Protein AF-W7U8D7-F1 (afdb_monomer)

Structure (mmCIF, N/CA/C/O backbone):
data_AF-W7U8D7-F1
#
_entry.id   AF-W7U8D7-F1
#
loop_
_atom_site.group_PDB
_atom_site.id
_atom_site.type_symbol
_atom_site.label_atom_id
_atom_site.label_alt_id
_atom_site.label_comp_id
_atom_site.label_asym_id
_atom_site.label_entity_id
_atom_site.label_seq_id
_atom_site.pdbx_PDB_ins_code
_atom_site.Cartn_x
_atom_site.Cartn_y
_atom_site.Cartn_z
_atom_site.occupancy
_atom_site.B_iso_or_equiv
_atom_site.auth_seq_id
_atom_site.auth_comp_id
_atom_site.auth_asym_id
_atom_site.auth_atom_id
_atom_site.pdbx_PDB_model_num
ATOM 1 N N . MET A 1 1 ? -13.246 1.600 25.369 1.00 53.81 1 MET A N 1
ATOM 2 C CA . MET A 1 1 ? -13.296 1.355 23.910 1.00 53.81 1 MET A CA 1
ATOM 3 C C . MET A 1 1 ? -12.330 2.314 23.241 1.00 53.81 1 MET A C 1
ATOM 5 O O . MET A 1 1 ? -12.277 3.459 23.670 1.00 53.81 1 MET A O 1
ATOM 9 N N . ALA A 1 2 ? -11.539 1.869 22.263 1.00 66.00 2 ALA A N 1
ATOM 10 C CA . ALA A 1 2 ? -10.709 2.795 21.493 1.00 66.00 2 ALA A CA 1
ATOM 11 C C . ALA A 1 2 ? -11.626 3.779 20.748 1.00 66.00 2 ALA A C 1
ATOM 13 O O . ALA A 1 2 ? -12.595 3.347 20.123 1.00 66.00 2 ALA A O 1
ATOM 14 N N . ALA A 1 3 ? -11.354 5.080 20.854 1.00 82.00 3 ALA A N 1
ATOM 15 C CA . ALA A 1 3 ? -12.154 6.097 20.185 1.00 82.00 3 ALA A CA 1
ATOM 16 C C . ALA A 1 3 ? -12.099 5.891 18.662 1.00 82.00 3 ALA A C 1
ATOM 18 O O . ALA A 1 3 ? -11.026 5.664 18.093 1.00 82.00 3 ALA A O 1
ATOM 19 N N . SER A 1 4 ? -13.262 5.944 18.014 1.00 89.31 4 SER A N 1
ATOM 20 C CA . SER A 1 4 ? -13.333 5.988 16.555 1.00 89.31 4 SER A CA 1
ATOM 21 C C . SER A 1 4 ? -12.854 7.355 16.083 1.00 89.31 4 SER A C 1
ATOM 23 O O . SER A 1 4 ? -13.196 8.377 16.680 1.00 89.31 4 SER A O 1
ATOM 25 N N . SER A 1 5 ? -12.053 7.381 15.025 1.00 92.12 5 SER A N 1
ATOM 26 C CA . SER A 1 5 ? -11.668 8.628 14.380 1.00 92.12 5 SER A CA 1
ATOM 27 C C . SER A 1 5 ? -11.599 8.462 12.870 1.00 92.12 5 SER A C 1
ATOM 29 O O . SER A 1 5 ? -11.427 7.363 12.337 1.00 92.12 5 SER A O 1
ATOM 31 N N . ARG A 1 6 ? -11.769 9.589 12.189 1.00 95.00 6 ARG A N 1
ATOM 32 C CA . ARG A 1 6 ? -11.692 9.720 10.739 1.00 95.00 6 ARG A CA 1
ATOM 33 C C . ARG A 1 6 ? -10.235 9.924 10.333 1.00 95.00 6 ARG A C 1
ATOM 35 O O . ARG A 1 6 ? -9.527 10.697 10.977 1.00 95.00 6 ARG A O 1
ATOM 42 N N . ARG A 1 7 ? -9.779 9.185 9.322 1.00 95.25 7 ARG A N 1
ATOM 43 C CA . ARG A 1 7 ? -8.408 9.236 8.800 1.00 95.25 7 ARG A CA 1
ATOM 44 C C . ARG A 1 7 ? -8.444 9.170 7.283 1.00 95.25 7 ARG A C 1
ATOM 46 O O . ARG A 1 7 ? -9.106 8.287 6.736 1.00 95.25 7 ARG A O 1
ATOM 53 N N . ASP A 1 8 ? -7.675 10.032 6.637 1.00 97.44 8 ASP A N 1
ATOM 54 C CA . ASP A 1 8 ? -7.419 9.901 5.209 1.00 97.44 8 ASP A CA 1
ATOM 55 C C . ASP A 1 8 ? -6.614 8.628 4.943 1.00 97.44 8 ASP A C 1
ATOM 57 O O . ASP A 1 8 ? -5.715 8.257 5.707 1.00 97.44 8 ASP A O 1
ATOM 61 N N . VAL A 1 9 ? -6.960 7.962 3.847 1.00 97.94 9 VAL A N 1
ATOM 62 C CA . VAL A 1 9 ? -6.208 6.844 3.288 1.00 97.94 9 VAL A CA 1
ATOM 63 C C . VAL A 1 9 ? -5.571 7.334 2.002 1.00 97.94 9 VAL A C 1
ATOM 65 O O . VAL A 1 9 ? -6.260 7.659 1.033 1.00 97.94 9 VAL A O 1
ATOM 68 N N . ILE A 1 10 ? -4.247 7.409 2.002 1.00 98.31 10 ILE A N 1
ATOM 69 C CA . ILE A 1 10 ? -3.466 8.020 0.931 1.00 98.31 10 ILE A CA 1
ATOM 70 C C . ILE A 1 10 ? -2.588 6.943 0.301 1.00 98.31 10 ILE A C 1
ATOM 72 O O . ILE A 1 10 ? -1.864 6.231 0.990 1.00 98.31 10 ILE A O 1
ATOM 76 N N . LEU A 1 11 ? -2.645 6.818 -1.019 1.00 97.50 11 LEU A N 1
ATOM 77 C CA . LEU A 1 11 ? -1.722 6.003 -1.794 1.00 97.50 11 LEU A CA 1
ATOM 78 C C . LEU A 1 11 ? -0.517 6.861 -2.177 1.00 97.50 11 LEU A C 1
ATOM 80 O O . LEU A 1 11 ? -0.644 7.786 -2.978 1.00 97.50 11 LEU A O 1
ATOM 84 N N . ASN A 1 12 ? 0.649 6.537 -1.635 1.00 96.38 12 ASN A N 1
ATOM 85 C CA . ASN A 1 12 ? 1.909 7.162 -2.015 1.00 96.38 12 ASN A CA 1
ATOM 86 C C . ASN A 1 12 ? 2.542 6.347 -3.142 1.00 96.38 12 ASN A C 1
ATOM 88 O O . ASN A 1 12 ? 2.734 5.135 -3.015 1.00 96.38 12 ASN A O 1
ATOM 92 N N . VAL A 1 13 ? 2.832 7.007 -4.261 1.00 93.31 13 VAL A N 1
ATOM 93 C CA . VAL A 1 13 ? 3.423 6.401 -5.454 1.00 93.31 13 VAL A CA 1
ATOM 94 C C . VAL A 1 13 ? 4.853 6.892 -5.588 1.00 93.31 13 VAL A C 1
ATOM 96 O O . VAL A 1 13 ? 5.111 8.095 -5.593 1.00 93.31 13 VAL A O 1
ATOM 99 N N . TYR A 1 14 ? 5.780 5.956 -5.738 1.00 89.81 14 TYR A N 1
ATOM 100 C CA . TYR A 1 14 ? 7.205 6.223 -5.816 1.00 89.81 14 TYR A CA 1
ATOM 101 C C . TYR A 1 14 ? 7.787 5.746 -7.136 1.00 89.81 14 TYR A C 1
ATOM 103 O O . TYR A 1 14 ? 7.442 4.676 -7.652 1.00 89.81 14 TYR A O 1
ATOM 111 N N . GLU A 1 15 ? 8.714 6.541 -7.652 1.00 86.50 15 GLU A N 1
ATOM 112 C CA . GLU A 1 15 ? 9.568 6.175 -8.765 1.00 86.50 15 GLU A CA 1
ATOM 113 C C . GLU A 1 15 ? 10.817 5.452 -8.261 1.00 86.50 15 GLU A C 1
ATOM 115 O O . GLU A 1 15 ? 11.450 5.873 -7.295 1.00 86.50 15 GLU A O 1
ATOM 120 N N . LEU A 1 16 ? 11.162 4.360 -8.943 1.00 82.88 16 LEU A N 1
ATOM 121 C CA . LEU A 1 16 ? 12.418 3.641 -8.760 1.00 82.88 16 LEU A CA 1
ATOM 122 C C . LEU A 1 16 ? 13.423 4.148 -9.795 1.00 82.88 16 LEU A C 1
ATOM 124 O O . LEU A 1 16 ? 13.245 3.898 -10.994 1.00 82.88 16 LEU A O 1
ATOM 128 N N . THR A 1 17 ? 14.481 4.812 -9.346 1.00 80.25 17 THR A N 1
ATOM 129 C CA . THR A 1 17 ? 15.605 5.256 -10.180 1.00 80.25 17 THR A CA 1
ATOM 130 C C . THR A 1 17 ? 16.885 4.525 -9.788 1.00 80.25 17 THR A C 1
ATOM 132 O O . THR A 1 17 ? 17.044 4.080 -8.653 1.00 80.25 17 THR A O 1
ATOM 135 N N . ASP A 1 18 ? 17.787 4.320 -10.745 1.00 77.88 18 ASP A N 1
ATOM 136 C CA . ASP A 1 18 ? 19.159 3.925 -10.421 1.00 77.88 18 ASP A CA 1
ATOM 137 C C . ASP A 1 18 ? 19.975 5.118 -9.900 1.00 77.88 18 ASP A C 1
ATOM 139 O O . ASP A 1 18 ? 19.492 6.251 -9.860 1.00 77.88 18 ASP A O 1
ATOM 143 N N . GLU A 1 19 ? 21.219 4.867 -9.491 1.00 70.62 19 GLU A N 1
ATOM 144 C CA . GLU A 1 19 ? 22.133 5.894 -8.966 1.00 70.62 19 GLU A CA 1
ATOM 145 C C . GLU A 1 19 ? 22.371 7.057 -9.944 1.00 70.62 19 GLU A C 1
ATOM 147 O O . GLU A 1 19 ? 22.700 8.163 -9.524 1.00 70.62 19 GLU A O 1
ATOM 152 N N . GLN A 1 20 ? 22.164 6.834 -11.246 1.00 73.75 20 GLN A N 1
ATOM 153 C CA . GLN A 1 20 ? 22.297 7.854 -12.291 1.00 73.75 20 GLN A CA 1
ATOM 154 C C . GLN A 1 20 ? 21.002 8.661 -12.488 1.00 73.75 20 GLN A C 1
ATOM 156 O O . GLN A 1 20 ? 20.910 9.482 -13.400 1.00 73.75 20 GLN A O 1
ATOM 161 N N . GLY A 1 21 ? 19.976 8.420 -11.664 1.00 69.56 21 GLY A N 1
ATOM 162 C CA . GLY A 1 21 ? 18.665 9.050 -11.782 1.00 69.56 21 GLY A CA 1
ATOM 163 C C . GLY A 1 21 ? 17.857 8.542 -12.974 1.00 69.56 21 GLY A C 1
ATOM 164 O O . GLY A 1 21 ? 16.798 9.091 -13.283 1.00 69.56 21 GLY A O 1
ATOM 165 N N . THR A 1 22 ? 18.315 7.491 -13.658 1.00 69.00 22 THR A N 1
ATOM 166 C CA . THR A 1 22 ? 17.574 6.926 -14.777 1.00 69.00 22 THR A CA 1
ATOM 167 C C . THR A 1 22 ? 16.550 5.920 -14.261 1.00 69.00 22 THR A C 1
ATOM 169 O O . THR A 1 22 ? 16.812 5.105 -13.378 1.00 69.00 22 THR A O 1
ATOM 172 N N . GLY A 1 23 ? 15.320 6.002 -14.777 1.00 67.31 23 GLY A N 1
ATOM 173 C CA . GLY A 1 23 ? 14.227 5.143 -14.319 1.00 67.31 23 GLY A CA 1
ATOM 174 C C . GLY A 1 23 ? 14.577 3.655 -14.429 1.00 67.31 23 GLY A C 1
ATOM 175 O O . GLY A 1 23 ? 15.287 3.241 -15.357 1.00 67.31 23 GLY A O 1
ATOM 176 N N . SER A 1 24 ? 14.048 2.862 -13.492 1.00 70.75 24 SER A N 1
ATOM 177 C CA . SER A 1 24 ? 14.272 1.418 -13.379 1.00 70.75 24 SER A CA 1
ATOM 178 C C . SER A 1 24 ? 14.143 0.705 -14.726 1.00 70.75 24 SER A C 1
ATOM 180 O O . SER A 1 24 ? 13.278 1.032 -15.545 1.00 70.75 24 SER A O 1
ATOM 182 N N . TRP A 1 25 ? 14.966 -0.322 -14.949 1.00 65.25 25 TRP A N 1
ATOM 183 C CA . TRP A 1 25 ? 14.917 -1.146 -16.160 1.00 65.25 25 TRP A CA 1
ATOM 184 C C . TRP A 1 25 ? 13.502 -1.687 -16.437 1.00 65.25 25 TRP A C 1
ATOM 186 O O . TRP A 1 25 ? 13.082 -1.734 -17.591 1.00 65.25 25 TRP A O 1
ATOM 196 N N . MET A 1 26 ? 12.719 -1.984 -15.388 1.00 63.47 26 MET A N 1
ATOM 197 C CA . MET A 1 26 ? 11.315 -2.409 -15.490 1.00 63.47 26 MET A CA 1
ATOM 198 C C . MET A 1 26 ? 10.421 -1.353 -16.156 1.00 63.47 26 MET A C 1
ATOM 200 O O . MET A 1 26 ? 9.485 -1.695 -16.878 1.00 63.47 26 MET A O 1
ATOM 204 N N . ARG A 1 27 ? 10.717 -0.062 -15.958 1.00 66.94 27 ARG A N 1
ATOM 205 C CA . ARG A 1 27 ? 10.027 1.050 -16.625 1.00 66.94 27 ARG A CA 1
ATOM 206 C C . ARG A 1 27 ? 10.375 1.081 -18.110 1.00 66.94 27 ARG A C 1
ATOM 208 O O . ARG A 1 27 ? 9.483 1.278 -18.929 1.00 66.94 27 ARG A O 1
ATOM 215 N N . ARG A 1 28 ? 11.644 0.830 -18.455 1.00 60.59 28 ARG A N 1
ATOM 216 C CA . ARG A 1 28 ? 12.133 0.811 -19.847 1.00 60.59 28 ARG A CA 1
ATOM 217 C C . ARG A 1 28 ? 11.522 -0.330 -20.658 1.00 60.59 28 ARG A C 1
ATOM 219 O O . ARG A 1 28 ? 11.221 -0.137 -21.827 1.00 60.59 28 ARG A O 1
ATOM 226 N N . VAL A 1 29 ? 11.259 -1.477 -20.029 1.00 55.84 29 VAL A N 1
ATOM 227 C CA . VAL A 1 29 ? 10.574 -2.615 -20.673 1.00 55.84 29 VAL A CA 1
ATOM 228 C C . VAL A 1 29 ? 9.041 -2.568 -20.556 1.00 55.84 29 VAL A C 1
ATOM 230 O O . VAL A 1 29 ? 8.367 -3.544 -20.872 1.00 55.84 29 VAL A O 1
ATOM 233 N N . GLY A 1 30 ? 8.463 -1.450 -20.097 1.00 52.84 30 GLY A N 1
ATOM 234 C CA . GLY A 1 30 ? 7.008 -1.249 -20.073 1.00 52.84 30 GLY A CA 1
ATOM 235 C C . GLY A 1 30 ? 6.252 -2.034 -18.993 1.00 52.84 30 GLY A C 1
ATOM 236 O O . GLY A 1 30 ? 5.025 -2.097 -19.029 1.00 52.84 30 GLY A O 1
ATOM 237 N N . LEU A 1 31 ? 6.952 -2.590 -18.000 1.00 56.66 31 LEU A N 1
ATOM 238 C CA . LEU A 1 31 ? 6.358 -3.364 -16.906 1.00 56.66 31 LEU A CA 1
ATOM 239 C C . LEU A 1 31 ? 5.845 -2.491 -15.748 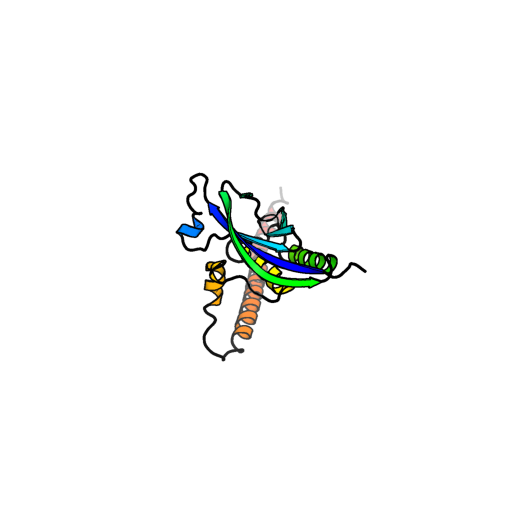1.00 56.66 31 LEU A C 1
ATOM 241 O O . LEU A 1 31 ? 5.483 -3.030 -14.718 1.00 56.66 31 LEU A O 1
ATOM 245 N N . GLY A 1 32 ? 5.781 -1.162 -15.879 1.00 57.28 32 GLY A N 1
ATOM 246 C CA . GLY A 1 32 ? 5.203 -0.291 -14.842 1.00 57.28 32 GLY A CA 1
ATOM 247 C C . GLY A 1 32 ? 5.944 -0.386 -13.502 1.00 57.28 32 GLY A C 1
ATOM 248 O O . GLY A 1 32 ? 5.504 -1.067 -12.583 1.00 57.28 32 GLY A O 1
ATOM 249 N N . ALA A 1 33 ? 7.080 0.303 -13.391 1.00 65.56 33 ALA A N 1
ATOM 250 C CA . ALA A 1 33 ? 7.948 0.267 -12.212 1.00 65.56 33 ALA A CA 1
ATOM 251 C C . ALA A 1 33 ? 7.559 1.319 -11.163 1.00 65.56 33 ALA A C 1
ATOM 253 O O . ALA A 1 33 ? 8.378 2.157 -10.790 1.00 65.56 33 ALA A O 1
ATOM 254 N N . TRP A 1 34 ? 6.302 1.303 -10.727 1.00 85.81 34 TRP A N 1
ATOM 255 C CA . TRP A 1 34 ? 5.878 2.110 -9.588 1.00 85.81 34 TRP A CA 1
ATOM 256 C C . TRP A 1 34 ? 5.931 1.254 -8.332 1.00 85.81 34 TRP A C 1
ATOM 258 O O . TRP A 1 34 ? 5.448 0.119 -8.332 1.00 85.81 34 TRP A O 1
ATOM 268 N N . HIS A 1 35 ? 6.538 1.802 -7.286 1.00 89.06 35 HIS A N 1
ATOM 269 C CA . HIS A 1 35 ? 6.402 1.279 -5.938 1.00 89.06 35 HIS A CA 1
ATOM 270 C C . HIS A 1 35 ? 5.284 2.044 -5.236 1.00 89.06 35 HIS A C 1
ATOM 272 O O . HIS A 1 35 ? 5.170 3.255 -5.419 1.00 89.06 35 HIS A O 1
ATOM 278 N N . THR A 1 36 ? 4.470 1.362 -4.436 1.00 93.00 36 THR A N 1
ATOM 279 C CA . THR A 1 36 ? 3.416 2.022 -3.665 1.00 93.00 36 THR A CA 1
ATOM 280 C C . THR A 1 36 ? 3.412 1.633 -2.202 1.00 93.00 36 THR A C 1
ATOM 282 O O . THR A 1 36 ? 3.674 0.482 -1.850 1.00 93.00 36 THR A O 1
ATOM 285 N N . GLY A 1 37 ? 3.026 2.599 -1.373 1.00 95.50 37 GLY A N 1
ATOM 286 C CA . GLY A 1 3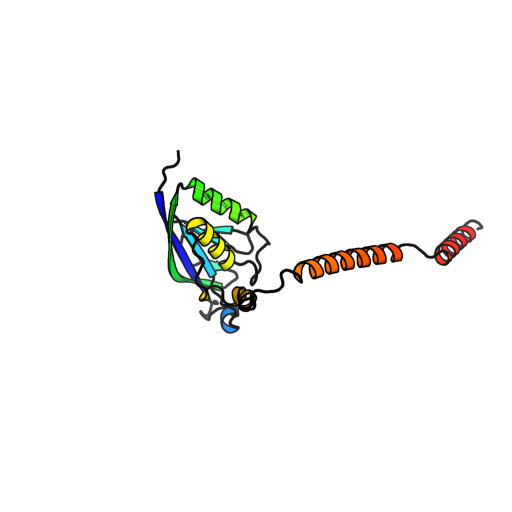7 ? 2.670 2.419 0.028 1.00 95.50 37 GLY A CA 1
ATOM 287 C C . GLY A 1 37 ? 1.323 3.076 0.324 1.00 95.50 37 GLY A C 1
ATOM 288 O O . GLY A 1 37 ? 0.870 3.954 -0.412 1.00 95.50 37 GLY A O 1
ATOM 289 N N . VAL A 1 38 ? 0.647 2.613 1.374 1.00 97.94 38 VAL A N 1
ATOM 290 C CA . VAL A 1 38 ? -0.620 3.198 1.837 1.00 97.94 38 VAL A CA 1
ATOM 291 C C . VAL A 1 38 ? -0.393 3.857 3.184 1.00 97.94 38 VAL A C 1
ATOM 293 O O . VAL A 1 38 ? -0.049 3.190 4.159 1.00 97.94 38 VAL A O 1
ATOM 296 N N . GLU A 1 39 ? -0.598 5.164 3.228 1.00 97.56 39 GLU A N 1
ATOM 297 C CA . GLU A 1 39 ? -0.553 5.991 4.422 1.00 97.56 39 GLU A CA 1
ATOM 298 C C . GLU A 1 39 ? -1.946 6.074 5.051 1.00 97.56 39 GLU A C 1
ATOM 300 O O . GLU A 1 39 ? -2.927 6.428 4.396 1.00 97.56 39 GLU A O 1
ATOM 305 N N . VAL A 1 40 ? -2.030 5.731 6.336 1.00 96.94 40 VAL A N 1
ATOM 306 C CA . VAL A 1 40 ? -3.242 5.867 7.149 1.00 96.94 40 VAL A CA 1
ATOM 307 C C . VAL A 1 40 ? -2.847 6.237 8.574 1.00 96.94 40 VAL A C 1
ATOM 309 O O . VAL A 1 40 ? -2.022 5.578 9.203 1.00 96.94 40 VAL A O 1
ATOM 312 N N . GLY A 1 41 ? -3.420 7.323 9.097 1.00 93.25 41 GLY A N 1
ATOM 313 C CA . GLY A 1 41 ? -3.128 7.776 10.462 1.00 93.25 41 GLY A CA 1
ATOM 314 C C . GLY A 1 41 ? -1.660 8.146 10.706 1.00 93.25 41 GLY A C 1
ATOM 315 O O . GLY A 1 41 ? -1.157 7.911 11.800 1.00 93.25 41 GLY A O 1
ATOM 316 N N . GLY A 1 42 ? -0.975 8.690 9.694 1.00 93.81 42 GLY A N 1
ATOM 317 C CA . GLY A 1 42 ? 0.422 9.131 9.793 1.00 93.81 42 GLY A CA 1
ATOM 318 C C . GLY A 1 42 ? 1.464 8.011 9.698 1.00 93.81 42 GLY A C 1
ATOM 319 O O . GLY A 1 42 ? 2.648 8.270 9.895 1.00 93.81 42 GLY A O 1
ATOM 320 N N . VAL A 1 43 ? 1.048 6.781 9.389 1.00 95.56 43 VAL A N 1
ATOM 321 C CA . VAL A 1 43 ? 1.942 5.636 9.181 1.00 95.56 43 VAL A CA 1
ATOM 322 C C . VAL A 1 43 ? 1.738 5.100 7.775 1.00 95.56 43 VAL A C 1
ATOM 324 O O . VAL A 1 43 ? 0.601 4.894 7.351 1.00 95.56 43 VAL A O 1
ATOM 327 N N . GLU A 1 44 ? 2.832 4.860 7.057 1.00 96.88 44 GLU A N 1
ATOM 328 C CA . GLU A 1 44 ? 2.790 4.263 5.728 1.00 96.88 44 GLU A CA 1
ATOM 329 C C . GLU A 1 44 ? 3.148 2.784 5.785 1.00 96.88 44 GLU A C 1
ATOM 331 O O . GLU A 1 44 ? 4.142 2.400 6.398 1.00 96.88 44 GLU A O 1
ATOM 336 N N . TYR A 1 45 ? 2.329 1.960 5.136 1.00 96.75 45 TYR A N 1
ATOM 337 C CA . TYR A 1 45 ? 2.499 0.518 5.053 1.00 96.75 45 TYR A CA 1
ATOM 338 C C . TYR A 1 45 ? 2.792 0.094 3.621 1.00 96.75 45 TYR A C 1
ATOM 340 O O . TYR A 1 45 ? 2.084 0.475 2.686 1.00 96.75 45 TYR A O 1
ATOM 348 N N . THR A 1 46 ? 3.783 -0.772 3.458 1.00 93.88 46 THR A N 1
ATOM 349 C CA . THR A 1 46 ? 4.214 -1.274 2.151 1.00 93.88 46 THR A CA 1
ATOM 350 C C . THR A 1 46 ? 4.630 -2.744 2.237 1.00 93.88 46 THR A C 1
ATOM 352 O O . THR A 1 46 ? 4.756 -3.307 3.327 1.00 93.88 46 THR A O 1
ATOM 355 N N . PHE A 1 47 ? 4.819 -3.388 1.085 1.00 92.44 47 PHE A N 1
ATOM 356 C CA . PHE A 1 47 ? 5.162 -4.804 0.965 1.00 92.44 47 PHE A CA 1
ATOM 357 C C . PHE A 1 47 ? 6.379 -5.011 0.060 1.00 92.44 47 PHE A C 1
ATOM 359 O O . PHE A 1 47 ? 6.402 -4.552 -1.084 1.00 92.44 47 PHE A O 1
ATOM 366 N N . ALA A 1 48 ? 7.367 -5.758 0.556 1.00 88.62 48 ALA A N 1
ATOM 367 C CA . ALA A 1 48 ? 8.565 -6.152 -0.186 1.00 88.62 48 ALA A CA 1
ATOM 368 C C . ALA A 1 48 ? 8.938 -7.620 0.094 1.00 88.62 48 ALA A C 1
ATOM 370 O O . ALA A 1 48 ? 8.160 -8.370 0.681 1.00 88.62 48 ALA A O 1
ATOM 371 N N . GLN A 1 49 ? 10.141 -8.045 -0.316 1.00 85.44 49 GLN A N 1
ATOM 372 C CA . GLN A 1 49 ? 10.632 -9.420 -0.115 1.00 85.44 49 GLN A CA 1
ATOM 373 C C . GLN A 1 49 ? 10.510 -9.910 1.334 1.00 85.44 49 GLN A C 1
ATOM 375 O O . GLN A 1 49 ? 10.131 -11.060 1.561 1.00 85.44 49 GLN A O 1
ATOM 380 N N . ASN A 1 50 ? 10.761 -9.026 2.300 1.00 86.94 50 ASN A N 1
ATOM 381 C CA . ASN A 1 50 ? 10.734 -9.344 3.728 1.00 86.94 50 ASN A CA 1
ATOM 382 C C . ASN A 1 50 ? 9.329 -9.292 4.349 1.00 86.94 50 ASN A C 1
ATOM 384 O O . ASN A 1 50 ? 9.199 -9.392 5.564 1.00 86.94 50 ASN A O 1
ATOM 388 N N . GLY A 1 51 ? 8.276 -9.150 3.542 1.00 91.94 51 GLY A N 1
ATOM 389 C CA . GLY A 1 51 ? 6.908 -9.042 4.035 1.00 91.94 51 GLY A CA 1
ATOM 390 C C . GLY A 1 51 ? 6.414 -7.603 4.103 1.00 91.94 51 GLY A C 1
ATOM 391 O O . GLY A 1 51 ? 6.980 -6.689 3.495 1.00 91.94 51 GLY A O 1
ATOM 392 N N . VAL A 1 52 ? 5.298 -7.426 4.806 1.00 94.75 52 VAL A N 1
ATOM 393 C CA . VAL A 1 52 ? 4.677 -6.121 5.040 1.00 94.75 52 VAL A CA 1
ATOM 394 C C . VAL A 1 52 ? 5.392 -5.412 6.185 1.00 94.75 52 VAL A C 1
ATOM 396 O O . VAL A 1 52 ? 5.495 -5.947 7.289 1.00 94.75 52 VAL A O 1
ATOM 399 N N . PHE A 1 53 ? 5.823 -4.181 5.946 1.00 92.94 53 PHE A N 1
ATOM 400 C CA . PHE A 1 53 ? 6.459 -3.322 6.941 1.00 92.94 53 PHE A CA 1
ATOM 401 C C . PHE A 1 53 ? 5.843 -1.923 6.912 1.00 92.94 53 PHE A C 1
ATOM 403 O O . PHE A 1 53 ? 4.978 -1.626 6.086 1.00 92.94 53 PHE A O 1
ATOM 410 N N . PHE A 1 54 ? 6.247 -1.089 7.865 1.00 94.56 54 PHE A N 1
ATOM 411 C CA . PHE A 1 54 ? 5.775 0.282 7.982 1.00 94.56 54 PHE A CA 1
ATOM 412 C C . PHE A 1 54 ? 6.941 1.246 8.160 1.00 94.56 54 PHE A C 1
ATOM 414 O O . PHE A 1 54 ? 7.997 0.860 8.663 1.00 94.56 54 PHE A O 1
ATOM 421 N N . HIS A 1 55 ? 6.746 2.489 7.745 1.00 91.44 55 HIS A N 1
ATOM 422 C CA . HIS A 1 55 ? 7.735 3.550 7.871 1.00 91.44 55 HIS A CA 1
ATOM 423 C C . HIS A 1 55 ? 7.061 4.922 7.939 1.00 91.44 55 HIS A C 1
ATOM 425 O O . HIS A 1 55 ? 5.842 5.055 7.791 1.00 91.44 55 HIS A O 1
ATOM 431 N N . VAL A 1 56 ? 7.876 5.950 8.188 1.00 93.31 56 VAL A N 1
ATOM 432 C CA . VAL A 1 56 ? 7.435 7.342 8.093 1.00 93.31 56 VAL A CA 1
ATOM 433 C C . VAL A 1 56 ? 6.995 7.603 6.649 1.00 93.31 56 VAL A C 1
ATOM 435 O O . VAL A 1 56 ? 7.742 7.253 5.722 1.00 93.31 56 VAL A O 1
ATOM 438 N N . PRO A 1 57 ? 5.801 8.178 6.431 1.00 92.38 57 PRO A N 1
ATOM 439 C CA . PRO A 1 57 ? 5.311 8.398 5.085 1.00 92.38 57 PRO A CA 1
ATOM 440 C C . PRO A 1 57 ? 6.239 9.273 4.250 1.00 92.38 57 PRO A C 1
ATOM 442 O O . PRO A 1 57 ? 6.928 10.140 4.792 1.00 92.38 57 PRO A O 1
ATOM 445 N N . LYS A 1 58 ? 6.234 9.068 2.928 1.00 89.19 58 LYS A N 1
ATOM 446 C CA . LYS A 1 58 ? 6.906 9.949 1.946 1.00 89.19 58 LYS A CA 1
ATOM 447 C C . LYS A 1 58 ? 8.424 10.068 2.134 1.00 89.19 58 LYS A C 1
ATOM 449 O O . LYS A 1 58 ? 9.062 10.938 1.545 1.00 89.19 58 LYS A O 1
ATOM 454 N N . THR A 1 59 ? 9.012 9.191 2.945 1.00 81.12 59 THR A N 1
ATOM 455 C CA . THR A 1 59 ? 10.451 9.168 3.197 1.00 81.12 59 THR A CA 1
ATOM 456 C C . THR A 1 59 ? 11.141 8.474 2.026 1.00 81.12 59 THR A C 1
ATOM 458 O O . THR A 1 59 ? 10.753 7.352 1.697 1.00 81.12 59 THR A O 1
ATOM 461 N N . PRO A 1 60 ? 12.149 9.097 1.388 1.00 74.75 60 PRO A N 1
ATOM 462 C CA . PRO A 1 60 ? 12.935 8.431 0.362 1.00 74.75 60 PRO A CA 1
ATOM 463 C C . PRO A 1 60 ? 13.574 7.162 0.920 1.00 74.75 60 PRO A C 1
ATOM 465 O O . PRO A 1 60 ? 14.191 7.183 1.986 1.00 74.75 60 PRO A O 1
ATOM 468 N N . LEU A 1 61 ? 13.430 6.059 0.194 1.00 75.50 61 LEU A N 1
ATOM 469 C CA . LEU A 1 61 ? 14.030 4.782 0.565 1.00 75.50 61 LEU A CA 1
ATOM 470 C C . LEU A 1 61 ? 15.140 4.439 -0.422 1.00 75.50 61 LEU A C 1
ATOM 472 O O . LEU A 1 61 ? 15.097 4.820 -1.590 1.00 75.50 61 LEU A O 1
ATOM 476 N N . VAL A 1 62 ? 16.125 3.683 0.048 1.00 73.31 62 VAL A N 1
ATOM 477 C CA . VAL A 1 62 ? 17.093 3.021 -0.825 1.00 73.31 62 VAL A CA 1
ATOM 478 C C . VAL A 1 62 ? 16.808 1.531 -0.759 1.00 73.31 62 VAL A C 1
ATOM 480 O O . VAL A 1 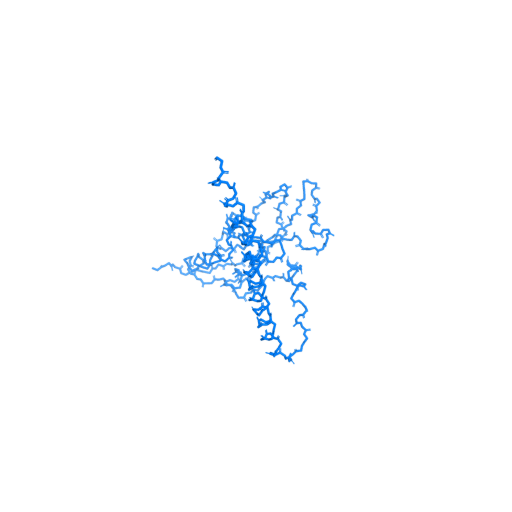62 ? 16.864 0.927 0.312 1.00 73.31 62 VAL A O 1
ATOM 483 N N . ALA A 1 63 ? 16.476 0.940 -1.901 1.00 69.38 63 ALA A N 1
ATOM 484 C CA . ALA A 1 63 ? 16.158 -0.475 -2.008 1.00 69.38 63 ALA A CA 1
ATOM 485 C C . ALA A 1 63 ? 16.995 -1.095 -3.125 1.00 69.38 63 ALA A C 1
ATOM 487 O O . ALA A 1 63 ? 16.891 -0.692 -4.279 1.00 69.38 63 ALA A O 1
ATOM 488 N N . SER A 1 64 ? 17.835 -2.078 -2.785 1.00 68.38 64 SER A N 1
ATOM 489 C CA . SER A 1 64 ? 18.640 -2.832 -3.762 1.00 68.38 64 SER A CA 1
ATOM 490 C C . SER A 1 64 ? 19.488 -1.952 -4.701 1.00 68.38 64 SER A C 1
ATOM 492 O O . SER A 1 64 ? 19.595 -2.247 -5.888 1.00 68.38 64 SER A O 1
ATOM 494 N N . GLY A 1 65 ? 20.072 -0.864 -4.182 1.00 70.19 65 GLY A N 1
ATOM 495 C CA . GLY A 1 65 ? 20.866 0.089 -4.976 1.00 70.19 65 GLY A CA 1
ATOM 496 C C . GLY A 1 65 ? 20.035 1.042 -5.844 1.00 70.19 65 GLY A C 1
ATOM 497 O O . GLY A 1 65 ? 20.583 1.749 -6.681 1.00 70.19 65 GLY A O 1
ATOM 498 N N . GLN A 1 66 ? 18.712 1.061 -5.666 1.00 75.19 66 GLN A N 1
ATOM 499 C CA . GLN A 1 66 ? 17.808 1.996 -6.328 1.00 75.19 66 GLN A CA 1
ATOM 500 C C . GLN A 1 66 ? 17.316 3.045 -5.338 1.00 75.19 66 GLN A C 1
ATOM 502 O O . GLN A 1 66 ? 16.994 2.729 -4.188 1.00 75.19 66 GLN A O 1
ATOM 507 N N . VAL A 1 67 ? 17.222 4.284 -5.807 1.00 80.50 67 VAL A N 1
ATOM 508 C CA . VAL A 1 67 ? 16.586 5.372 -5.074 1.00 80.50 67 VAL A CA 1
ATOM 509 C C . VAL A 1 67 ? 15.081 5.292 -5.321 1.00 80.50 67 VAL A C 1
ATOM 511 O O . VAL A 1 67 ? 14.620 5.161 -6.456 1.00 80.50 67 VAL A O 1
ATOM 514 N N . VAL A 1 68 ? 14.312 5.331 -4.237 1.00 83.69 68 VAL A N 1
ATOM 515 C CA . VAL A 1 68 ? 12.850 5.312 -4.237 1.00 83.69 68 VAL A CA 1
ATOM 516 C C . VAL A 1 68 ? 12.381 6.713 -3.868 1.00 83.69 68 VAL A C 1
ATOM 518 O O . VAL A 1 68 ? 12.402 7.095 -2.697 1.00 83.69 68 VAL A O 1
ATOM 521 N N . SER A 1 69 ? 11.998 7.505 -4.866 1.00 87.00 69 SER A N 1
ATOM 522 C CA . SER A 1 69 ? 11.588 8.901 -4.675 1.00 87.00 69 SER A CA 1
ATOM 523 C C . SER A 1 69 ? 10.086 9.059 -4.845 1.00 87.00 69 SER A C 1
ATOM 525 O O . SER A 1 69 ? 9.490 8.449 -5.731 1.00 87.00 69 SER A O 1
ATOM 527 N N . LEU A 1 70 ? 9.464 9.883 -4.000 1.00 90.88 70 LEU A N 1
ATOM 528 C CA . LEU A 1 70 ? 8.033 10.154 -4.097 1.00 90.88 70 LEU A CA 1
ATOM 529 C C . LEU A 1 70 ? 7.729 10.841 -5.433 1.00 90.88 70 LEU A C 1
ATOM 531 O O . LEU A 1 70 ? 8.299 11.884 -5.745 1.00 90.88 70 LEU A O 1
ATOM 535 N N . LYS A 1 71 ? 6.808 10.260 -6.197 1.00 89.94 71 LYS A N 1
ATOM 536 C CA . LYS A 1 71 ? 6.255 10.861 -7.409 1.00 89.94 71 LYS A CA 1
ATOM 537 C C . LYS A 1 71 ? 5.021 11.689 -7.081 1.00 89.94 71 LYS A C 1
ATOM 539 O O . LYS A 1 71 ? 4.923 12.839 -7.491 1.00 89.94 71 LYS A O 1
ATOM 544 N N . GLU A 1 72 ? 4.055 11.070 -6.410 1.00 93.31 72 GLU A N 1
ATOM 545 C CA . GLU A 1 72 ? 2.763 11.678 -6.102 1.00 93.31 72 GLU A CA 1
ATOM 546 C C . GLU A 1 72 ? 2.069 10.953 -4.946 1.00 93.31 72 GLU A C 1
ATOM 548 O O . GLU A 1 72 ? 2.367 9.795 -4.644 1.00 93.31 72 GLU A O 1
ATOM 553 N N . SER A 1 73 ? 1.111 11.639 -4.331 1.00 96.69 73 SER A N 1
ATOM 554 C CA . SER A 1 73 ? 0.224 11.101 -3.303 1.00 96.69 73 SER A CA 1
ATOM 555 C C . SER A 1 73 ? -1.217 11.251 -3.773 1.00 96.69 73 SER A C 1
ATOM 557 O O . SER A 1 73 ? -1.621 12.331 -4.203 1.00 96.69 73 SER A O 1
ATOM 559 N N . ILE A 1 74 ? -1.994 10.177 -3.680 1.00 96.31 74 ILE A N 1
ATOM 560 C CA . ILE A 1 74 ? -3.368 10.109 -4.176 1.00 96.31 74 ILE A CA 1
ATOM 561 C C . ILE A 1 74 ? -4.283 9.801 -2.996 1.00 96.31 74 ILE A C 1
ATOM 563 O O . ILE A 1 74 ? -4.136 8.764 -2.353 1.00 96.31 74 ILE A O 1
ATOM 567 N N . VAL A 1 75 ? -5.237 10.683 -2.703 1.00 97.38 75 VAL A N 1
ATOM 568 C CA . VAL A 1 75 ? -6.253 10.418 -1.676 1.00 97.38 75 VAL A CA 1
ATOM 569 C C . VAL A 1 75 ? -7.209 9.352 -2.209 1.00 97.38 75 VAL A C 1
ATOM 571 O O . VAL A 1 75 ? -7.907 9.571 -3.197 1.00 97.38 75 VAL A O 1
ATOM 574 N N . MET A 1 76 ? -7.226 8.189 -1.562 1.00 97.31 76 MET A N 1
ATOM 575 C CA . MET A 1 76 ? -8.070 7.053 -1.944 1.00 97.31 76 MET A CA 1
ATOM 576 C C . MET A 1 76 ? -9.456 7.122 -1.299 1.00 97.31 76 MET A C 1
ATOM 578 O O . MET A 1 76 ? -10.396 6.509 -1.800 1.00 97.31 76 MET A O 1
ATOM 582 N N . GLY A 1 77 ? -9.577 7.849 -0.187 1.00 96.00 77 GLY A N 1
ATOM 583 C CA . GLY A 1 77 ? -10.814 8.047 0.557 1.00 96.00 77 GLY A CA 1
ATOM 584 C C . GLY A 1 77 ? -10.550 8.257 2.044 1.00 96.00 77 GLY A C 1
ATOM 585 O O . GLY A 1 77 ? -9.407 8.432 2.468 1.00 96.00 77 GLY A O 1
ATOM 586 N N . GLU A 1 78 ? -11.612 8.186 2.839 1.00 96.75 78 GLU A N 1
ATOM 587 C CA . GLU A 1 78 ? -11.558 8.324 4.292 1.00 96.75 78 GLU A CA 1
ATOM 588 C C . GLU A 1 78 ? -12.028 7.039 4.970 1.00 96.75 78 GLU A C 1
ATOM 590 O O . GLU A 1 78 ? -13.078 6.490 4.635 1.00 96.75 78 GLU A O 1
ATOM 595 N N . HIS A 1 79 ? -11.272 6.584 5.964 1.00 96.12 79 HIS A N 1
ATOM 596 C CA . HIS A 1 79 ? -11.661 5.481 6.831 1.00 96.12 79 HIS A CA 1
ATOM 597 C C . HIS A 1 79 ? -12.109 6.025 8.194 1.00 96.12 79 HIS A C 1
ATOM 599 O O . HIS A 1 79 ? -11.392 6.796 8.840 1.00 96.12 79 HIS A O 1
ATOM 605 N N . VAL A 1 80 ? -13.296 5.613 8.646 1.00 95.56 80 VAL A N 1
ATOM 606 C CA . VAL A 1 80 ? -13.848 5.960 9.963 1.00 95.56 80 VAL A CA 1
ATOM 607 C C . VAL A 1 80 ? -13.878 4.699 10.810 1.00 95.56 80 VAL A C 1
ATOM 609 O O . VAL A 1 80 ? -14.690 3.812 10.574 1.00 95.56 80 VAL A O 1
ATOM 612 N N . GLY A 1 81 ? -12.999 4.636 11.805 1.00 93.56 81 GLY A N 1
ATOM 613 C CA . GLY A 1 81 ? -12.841 3.440 12.621 1.00 93.56 81 GLY A CA 1
ATOM 614 C C . GLY A 1 81 ? -11.870 3.640 13.774 1.00 93.56 81 GLY A C 1
ATOM 615 O O . GLY A 1 81 ? -11.236 4.693 13.939 1.00 93.56 81 GLY A O 1
ATOM 616 N N . SER A 1 82 ? -11.747 2.613 14.609 1.00 93.94 82 SER A N 1
ATOM 617 C CA . SER A 1 82 ? -10.756 2.619 15.688 1.00 93.94 82 SER A CA 1
ATOM 618 C C . SER A 1 82 ? -9.360 2.278 15.156 1.00 93.94 82 SER A C 1
ATOM 620 O O . SER A 1 82 ? -9.213 1.559 14.170 1.00 93.94 82 SER A O 1
ATOM 622 N N . ALA A 1 83 ? -8.303 2.723 15.840 1.00 92.06 83 ALA A N 1
ATOM 623 C CA . ALA A 1 83 ? -6.937 2.323 15.479 1.00 92.06 83 ALA A CA 1
ATOM 624 C C . ALA A 1 83 ? -6.741 0.791 15.530 1.00 92.06 83 ALA A C 1
ATOM 626 O O . ALA A 1 83 ? -6.028 0.223 14.706 1.00 92.06 83 ALA A O 1
ATOM 627 N N . ASN A 1 84 ? -7.430 0.111 16.454 1.00 94.38 84 ASN A N 1
ATOM 628 C CA . ASN A 1 84 ? -7.392 -1.349 16.577 1.00 94.38 84 ASN A CA 1
ATOM 629 C C . ASN A 1 84 ? -8.000 -2.056 15.362 1.00 94.38 84 ASN A C 1
ATOM 631 O O . ASN A 1 84 ? -7.534 -3.127 14.983 1.00 94.38 84 ASN A O 1
ATOM 635 N N . GLU A 1 85 ? -9.022 -1.464 14.749 1.00 95.00 85 GLU A N 1
ATOM 636 C CA . GLU A 1 85 ? -9.636 -1.990 13.531 1.00 95.00 85 GLU A CA 1
ATOM 637 C C . GLU A 1 85 ? -8.658 -1.925 12.356 1.00 95.00 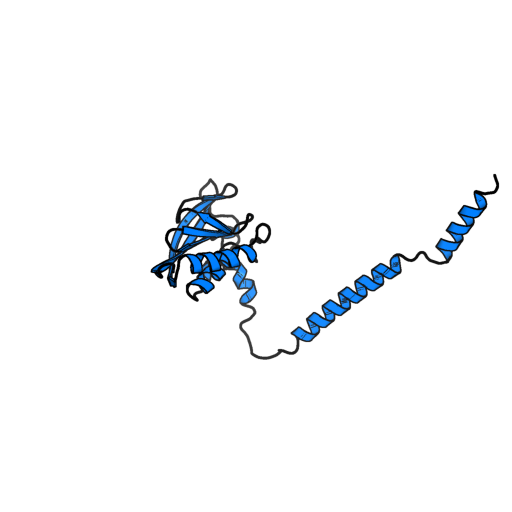85 GLU A C 1
ATOM 639 O O . GLU A 1 85 ? -8.404 -2.944 11.711 1.00 95.00 85 GLU A O 1
ATOM 644 N N . VAL A 1 86 ? -8.022 -0.766 12.159 1.00 95.44 86 VAL A N 1
ATOM 645 C CA . VAL A 1 86 ? -6.975 -0.572 11.144 1.00 95.44 86 VAL A CA 1
ATOM 646 C C . VAL A 1 86 ? -5.829 -1.566 11.358 1.00 95.44 86 VAL A C 1
ATOM 648 O O . VAL A 1 86 ? -5.436 -2.272 10.429 1.00 95.44 86 VAL A O 1
ATOM 651 N N . HIS A 1 87 ? -5.339 -1.705 12.594 1.00 95.31 87 HIS A N 1
ATOM 652 C CA . HIS A 1 87 ? -4.312 -2.695 12.932 1.00 95.31 87 HIS A CA 1
ATOM 653 C C . HIS A 1 87 ? -4.760 -4.135 12.657 1.00 95.31 87 HIS A C 1
ATOM 655 O O . HIS A 1 87 ? -3.979 -4.932 12.139 1.00 95.31 87 HIS A O 1
ATOM 661 N N . GLY A 1 88 ? -6.013 -4.481 12.960 1.00 97.06 88 GLY A N 1
ATOM 662 C CA . GLY A 1 88 ? -6.573 -5.800 12.671 1.00 97.06 88 GLY A CA 1
ATOM 663 C C . GLY A 1 88 ? -6.603 -6.111 11.173 1.00 97.06 88 GLY A C 1
ATOM 664 O O . GLY A 1 88 ? -6.254 -7.220 10.768 1.00 97.06 88 GLY A O 1
ATOM 665 N N . ILE A 1 89 ? -6.962 -5.128 10.342 1.00 97.25 89 ILE A N 1
ATOM 666 C CA . ILE A 1 89 ? -6.930 -5.240 8.877 1.00 97.25 89 ILE A CA 1
ATOM 667 C C . ILE A 1 89 ? -5.496 -5.469 8.383 1.00 97.25 89 ILE A C 1
ATOM 669 O O . ILE A 1 89 ? -5.253 -6.395 7.606 1.00 97.25 89 ILE A O 1
ATOM 673 N N . ILE A 1 90 ? -4.541 -4.670 8.865 1.00 97.06 90 ILE A N 1
ATOM 674 C CA . ILE A 1 90 ? -3.126 -4.779 8.484 1.00 97.06 90 ILE A CA 1
ATOM 675 C C . ILE A 1 90 ? -2.540 -6.130 8.905 1.00 97.06 90 ILE A C 1
ATOM 677 O O . ILE A 1 90 ? -1.794 -6.736 8.140 1.00 97.06 90 ILE A O 1
ATOM 681 N N . ASN A 1 91 ? -2.886 -6.637 10.089 1.00 96.38 91 ASN A N 1
ATOM 682 C CA . ASN A 1 91 ? -2.396 -7.930 10.569 1.00 96.38 91 ASN A CA 1
ATOM 683 C C . ASN A 1 91 ? -2.902 -9.098 9.716 1.00 96.38 91 ASN A C 1
ATOM 685 O O . ASN A 1 91 ? -2.105 -9.951 9.337 1.00 96.38 91 ASN A O 1
ATOM 689 N N . LYS A 1 92 ? -4.177 -9.095 9.311 1.00 97.06 92 LYS A N 1
ATOM 690 C CA . LYS A 1 92 ? -4.697 -10.095 8.358 1.00 97.06 92 LYS A CA 1
ATOM 691 C C . LYS A 1 92 ? -3.951 -10.038 7.024 1.00 97.06 92 LYS A C 1
ATOM 693 O O . LYS A 1 92 ? -3.567 -11.057 6.462 1.00 97.06 92 LYS A O 1
ATOM 698 N N . LEU A 1 93 ? -3.678 -8.829 6.540 1.00 96.62 93 LEU A N 1
ATOM 699 C CA . LEU A 1 93 ? -2.894 -8.642 5.324 1.00 96.62 93 LEU A CA 1
ATOM 700 C C . LEU A 1 93 ? -1.431 -9.073 5.476 1.00 96.62 93 LEU A C 1
ATOM 702 O O . LEU A 1 93 ? -0.856 -9.546 4.505 1.00 96.62 93 LEU A O 1
ATOM 706 N N . ARG A 1 94 ? -0.819 -8.957 6.658 1.00 95.62 94 ARG A N 1
ATOM 707 C CA . ARG A 1 94 ? 0.539 -9.473 6.919 1.00 95.62 94 ARG A CA 1
ATOM 708 C C . ARG A 1 94 ? 0.623 -10.985 6.741 1.00 95.62 94 ARG A C 1
ATOM 710 O O . ARG A 1 94 ? 1.630 -11.472 6.237 1.00 95.62 94 ARG A O 1
ATOM 717 N N . GLU A 1 95 ? -0.426 -11.711 7.114 1.00 94.50 95 GLU A N 1
ATOM 718 C CA . GLU A 1 95 ? -0.518 -13.159 6.900 1.00 94.50 95 GLU A CA 1
ATOM 719 C C . GLU A 1 95 ? -0.650 -13.485 5.406 1.00 94.50 95 GLU A C 1
ATOM 721 O O . GLU A 1 95 ? 0.054 -14.349 4.881 1.00 94.50 95 GLU A O 1
ATOM 726 N N . GLU A 1 96 ? -1.499 -12.742 4.689 1.00 93.62 96 GLU A N 1
ATOM 727 C CA . GLU A 1 96 ? -1.666 -12.902 3.243 1.00 93.62 96 GLU A CA 1
ATOM 728 C C . GLU A 1 96 ? -0.396 -12.519 2.470 1.00 93.62 96 GLU A C 1
ATOM 730 O O . GLU A 1 96 ? -0.039 -13.188 1.503 1.00 93.62 96 GLU A O 1
ATOM 735 N N . PHE A 1 97 ? 0.311 -11.471 2.887 1.00 94.06 97 PHE A N 1
ATOM 736 C CA . PHE A 1 97 ? 1.512 -10.912 2.262 1.00 94.06 97 PHE A CA 1
ATOM 737 C C . PHE A 1 97 ? 2.755 -11.179 3.126 1.00 94.06 97 PHE A C 1
ATOM 739 O O . PHE A 1 97 ? 3.517 -10.276 3.478 1.00 94.06 97 PHE A O 1
ATOM 746 N N . ALA A 1 98 ? 2.956 -12.452 3.466 1.00 92.25 98 ALA A N 1
ATOM 747 C CA . ALA A 1 98 ? 4.088 -12.902 4.266 1.00 92.25 98 ALA A CA 1
ATOM 748 C C . ALA A 1 98 ? 5.444 -12.723 3.554 1.00 92.25 98 ALA A C 1
ATOM 750 O O . ALA A 1 98 ? 5.535 -12.647 2.322 1.00 92.25 98 ALA A O 1
ATOM 751 N N . ALA A 1 99 ? 6.520 -12.708 4.344 1.00 87.25 99 ALA A N 1
ATOM 752 C CA . ALA A 1 99 ? 7.887 -12.740 3.833 1.00 87.25 99 ALA A CA 1
ATOM 753 C C . ALA A 1 99 ? 8.100 -13.941 2.893 1.00 87.25 99 ALA A C 1
ATOM 755 O O . ALA A 1 99 ? 7.564 -15.026 3.115 1.00 87.25 99 ALA A O 1
ATOM 756 N N . GLY A 1 100 ? 8.853 -13.743 1.811 1.00 84.69 100 GLY A N 1
ATOM 757 C CA . GLY A 1 100 ? 9.081 -14.775 0.792 1.00 84.69 100 GLY A CA 1
ATOM 758 C C . GLY A 1 100 ? 7.911 -15.013 -0.175 1.00 84.69 100 GLY A C 1
ATOM 759 O O . GLY A 1 100 ? 8.102 -15.667 -1.195 1.00 84.69 100 GLY A O 1
ATOM 760 N N . ALA A 1 101 ? 6.725 -14.437 0.065 1.00 82.00 101 ALA A N 1
ATOM 761 C CA . ALA A 1 101 ? 5.603 -14.496 -0.879 1.00 82.00 101 ALA A CA 1
ATOM 762 C C . ALA A 1 101 ? 5.683 -13.429 -1.991 1.00 82.00 101 ALA A C 1
ATOM 764 O O . ALA A 1 101 ? 4.809 -13.378 -2.861 1.00 82.00 101 ALA A O 1
ATOM 765 N N . TYR A 1 102 ? 6.693 -12.553 -1.950 1.00 83.25 102 TYR A N 1
ATOM 766 C CA . TYR A 1 102 ? 6.848 -11.461 -2.904 1.00 83.25 102 TYR A CA 1
ATOM 767 C C . TYR A 1 102 ? 7.182 -11.988 -4.302 1.00 83.25 102 TYR A C 1
ATOM 769 O O . TYR A 1 102 ? 8.179 -12.676 -4.514 1.00 83.25 102 TYR A O 1
ATOM 777 N N . HIS A 1 103 ? 6.370 -11.599 -5.278 1.00 81.19 103 HIS A N 1
ATOM 778 C CA . HIS A 1 103 ? 6.573 -11.880 -6.689 1.00 81.19 103 HIS A CA 1
ATOM 779 C C . HIS A 1 103 ? 6.352 -10.612 -7.510 1.00 81.19 103 HIS A C 1
ATOM 781 O O . HIS A 1 103 ? 5.238 -10.086 -7.557 1.00 81.19 103 HIS A O 1
ATOM 787 N N . VAL A 1 104 ? 7.389 -10.191 -8.241 1.00 77.12 104 VAL A N 1
ATOM 788 C CA . VAL A 1 104 ? 7.449 -8.929 -9.006 1.00 77.12 104 VAL A CA 1
ATOM 789 C C . VAL A 1 104 ? 6.181 -8.653 -9.822 1.00 77.12 104 VAL A C 1
ATOM 791 O O . VAL A 1 104 ? 5.718 -7.519 -9.855 1.00 77.12 104 VAL A O 1
ATOM 794 N N . THR A 1 105 ? 5.584 -9.674 -10.445 1.00 75.06 105 THR A N 1
ATOM 795 C CA . THR A 1 105 ? 4.413 -9.504 -11.329 1.00 75.06 105 THR A CA 1
ATOM 796 C C . THR A 1 105 ? 3.071 -9.972 -10.768 1.00 75.06 105 THR A C 1
ATOM 798 O O . THR A 1 105 ? 2.040 -9.572 -11.294 1.00 75.06 105 THR A O 1
ATOM 801 N N . ARG A 1 106 ? 3.051 -10.829 -9.740 1.00 78.88 106 ARG A N 1
ATOM 802 C CA . ARG A 1 106 ? 1.826 -11.534 -9.295 1.00 78.88 106 ARG A CA 1
ATOM 803 C C . ARG A 1 106 ? 1.409 -11.193 -7.871 1.00 78.88 106 ARG A C 1
ATOM 805 O O . ARG A 1 106 ? 0.269 -11.433 -7.497 1.00 78.88 106 ARG A O 1
ATOM 812 N N . LYS A 1 107 ? 2.355 -10.710 -7.065 1.00 87.38 107 LYS A N 1
ATOM 813 C CA . LYS A 1 107 ? 2.162 -10.420 -5.648 1.00 87.38 107 LYS A CA 1
ATOM 814 C C . LYS A 1 107 ? 3.255 -9.460 -5.203 1.00 87.38 107 LYS A C 1
ATOM 816 O O . LYS A 1 107 ? 4.282 -9.870 -4.679 1.00 87.38 107 LYS A O 1
ATOM 821 N N . ASN A 1 108 ? 3.063 -8.187 -5.513 1.00 88.38 108 ASN A N 1
ATOM 822 C CA . ASN A 1 108 ? 4.023 -7.111 -5.256 1.00 88.38 108 ASN A CA 1
ATOM 823 C C . ASN A 1 108 ? 3.382 -6.018 -4.383 1.00 88.38 108 ASN A C 1
ATOM 825 O O . ASN A 1 108 ? 2.224 -6.152 -3.979 1.00 88.38 108 ASN A O 1
ATOM 829 N N . CYS A 1 109 ? 4.122 -4.941 -4.117 1.00 90.94 109 CYS A N 1
ATOM 830 C CA . CYS A 1 109 ? 3.642 -3.775 -3.366 1.00 90.94 109 CYS A CA 1
ATOM 831 C C . CYS A 1 109 ? 2.297 -3.237 -3.878 1.00 90.94 109 CYS A C 1
ATOM 833 O O . CYS A 1 109 ? 1.396 -3.015 -3.079 1.00 90.94 109 CYS A O 1
ATOM 835 N N . ASN A 1 110 ? 2.099 -3.153 -5.193 1.00 92.06 110 ASN A N 1
ATOM 836 C CA . ASN A 1 110 ? 0.859 -2.638 -5.778 1.00 92.06 110 ASN A CA 1
ATOM 837 C C . ASN A 1 110 ? -0.354 -3.531 -5.474 1.00 92.06 110 ASN A C 1
ATOM 839 O O . ASN A 1 110 ? -1.451 -3.027 -5.254 1.00 92.06 110 ASN A O 1
ATOM 843 N N . HIS A 1 111 ? -0.171 -4.857 -5.435 1.00 92.38 111 HIS A N 1
ATOM 844 C CA . HIS A 1 111 ? -1.239 -5.787 -5.041 1.00 92.38 111 HIS A CA 1
ATOM 845 C C . HIS A 1 111 ? -1.587 -5.639 -3.560 1.00 92.38 111 HIS A C 1
ATOM 847 O O . HIS A 1 111 ? -2.754 -5.728 -3.189 1.00 92.38 111 HIS A O 1
ATOM 853 N N . TYR A 1 112 ? -0.577 -5.414 -2.719 1.00 95.62 112 TYR A N 1
ATOM 854 C CA . TYR A 1 112 ? -0.781 -5.144 -1.302 1.00 95.62 112 TYR A CA 1
ATOM 855 C C . TYR A 1 112 ? -1.522 -3.819 -1.089 1.00 95.62 112 TYR A C 1
ATOM 857 O O . TYR A 1 112 ? -2.523 -3.792 -0.377 1.00 95.62 112 TYR A O 1
ATOM 865 N N . SER A 1 113 ? -1.080 -2.739 -1.740 1.00 96.12 113 SER A N 1
ATOM 866 C CA . SER A 1 113 ? -1.725 -1.428 -1.645 1.00 96.12 113 SER A CA 1
ATOM 867 C C . SER A 1 113 ? -3.177 -1.483 -2.113 1.00 96.12 113 SER A C 1
ATOM 869 O O . SER A 1 113 ? -4.048 -0.969 -1.422 1.00 96.12 113 SER A O 1
ATOM 871 N N . ASP A 1 114 ? -3.464 -2.181 -3.216 1.00 95.75 114 ASP A N 1
ATOM 872 C CA . ASP A 1 114 ? -4.836 -2.416 -3.678 1.00 95.75 114 ASP A CA 1
ATOM 873 C C . ASP A 1 114 ? -5.678 -3.173 -2.648 1.00 95.75 114 ASP A C 1
ATOM 875 O O . ASP A 1 114 ? -6.768 -2.737 -2.285 1.00 95.75 114 ASP A O 1
ATOM 879 N N . ALA A 1 115 ? -5.143 -4.265 -2.105 1.00 96.81 115 ALA A N 1
ATOM 880 C CA . ALA A 1 115 ? -5.814 -5.077 -1.100 1.00 96.81 115 ALA A CA 1
ATOM 881 C C . ALA A 1 115 ? -6.095 -4.303 0.206 1.00 96.81 115 ALA A C 1
ATOM 883 O O . ALA A 1 115 ? -7.116 -4.548 0.858 1.00 96.81 115 ALA A O 1
ATOM 884 N N . LEU A 1 116 ? -5.208 -3.382 0.592 1.00 97.75 116 LEU A N 1
ATOM 885 C CA . LEU A 1 116 ? -5.368 -2.525 1.765 1.00 97.75 116 LEU A CA 1
ATOM 886 C C . LEU A 1 116 ? -6.365 -1.387 1.513 1.00 97.75 116 LEU A C 1
ATOM 888 O O . LEU A 1 116 ? -7.265 -1.192 2.329 1.00 97.75 116 LEU A O 1
ATOM 892 N N . CYS A 1 117 ? -6.275 -0.692 0.375 1.00 97.69 117 CYS A N 1
ATOM 893 C CA . CYS A 1 117 ? -7.244 0.337 -0.013 1.00 97.69 117 CYS A CA 1
ATOM 894 C C . CYS A 1 117 ? -8.664 -0.237 -0.118 1.00 97.69 117 CYS A C 1
ATOM 896 O O . CYS A 1 117 ? -9.599 0.343 0.433 1.00 97.69 117 CYS A O 1
ATOM 898 N N . GLN A 1 118 ? -8.830 -1.421 -0.713 1.00 97.06 118 GLN A N 1
ATOM 899 C CA . GLN A 1 118 ? -10.134 -2.084 -0.779 1.00 97.06 118 GLN A CA 1
ATOM 900 C C . GLN A 1 118 ? -10.711 -2.379 0.614 1.00 97.06 118 GLN A C 1
ATOM 902 O O . GLN A 1 118 ? -11.899 -2.173 0.838 1.00 97.06 118 GLN A O 1
ATOM 907 N N . ARG A 1 119 ? -9.888 -2.832 1.569 1.00 97.31 119 ARG A N 1
ATOM 908 C CA . ARG A 1 119 ? -10.356 -3.150 2.931 1.00 97.31 119 ARG A CA 1
ATOM 909 C C . ARG A 1 119 ? -10.656 -1.910 3.774 1.00 97.31 119 ARG A C 1
ATOM 911 O O . ARG A 1 119 ? -11.538 -1.978 4.620 1.00 97.31 119 ARG A O 1
ATOM 918 N N . LEU A 1 120 ? -9.925 -0.811 3.576 1.00 96.44 120 LEU A N 1
ATOM 919 C CA . LEU A 1 120 ? -10.103 0.412 4.366 1.00 96.44 120 LEU A CA 1
ATOM 920 C C . LEU A 1 120 ? -11.199 1.331 3.819 1.00 96.44 120 LEU A C 1
ATOM 922 O O . LEU A 1 120 ? -11.950 1.902 4.609 1.00 96.44 120 LEU A O 1
ATOM 926 N N . VAL A 1 121 ? -11.266 1.493 2.492 1.00 96.81 121 VAL A N 1
ATOM 927 C CA . VAL A 1 121 ? -12.120 2.495 1.824 1.00 96.81 121 VAL A CA 1
ATOM 928 C C . VAL A 1 121 ? -12.938 1.936 0.655 1.00 96.81 121 VAL A C 1
ATOM 930 O O . VAL A 1 121 ? -13.681 2.679 0.023 1.00 96.81 121 VAL A O 1
ATOM 933 N N . GLY A 1 122 ? -12.825 0.643 0.335 1.00 95.62 122 GLY A N 1
ATOM 934 C CA . GLY A 1 122 ? -13.593 0.028 -0.756 1.00 95.62 122 GLY A CA 1
ATOM 935 C C . GLY A 1 122 ? -13.170 0.463 -2.164 1.00 95.62 122 GLY A C 1
ATOM 936 O O . GLY A 1 122 ? -13.883 0.178 -3.123 1.00 95.62 122 GLY A O 1
ATOM 937 N N . ALA A 1 123 ? -12.024 1.138 -2.305 1.00 92.44 123 ALA A N 1
ATOM 938 C CA . ALA A 1 123 ? -11.515 1.644 -3.576 1.00 92.44 123 ALA A CA 1
ATOM 939 C C . ALA A 1 123 ? -10.256 0.889 -4.023 1.00 92.44 123 ALA A C 1
ATOM 941 O O . ALA A 1 123 ? -9.381 0.577 -3.214 1.00 92.44 123 ALA A O 1
ATOM 942 N N . SER A 1 124 ? -10.154 0.627 -5.327 1.00 93.44 124 SER A N 1
ATOM 943 C CA . SER A 1 124 ? -8.961 0.039 -5.946 1.00 93.44 124 SER A CA 1
ATOM 944 C C . SER A 1 124 ? -7.944 1.104 -6.343 1.00 93.44 124 SER A C 1
ATOM 946 O O . SER A 1 124 ? -8.311 2.225 -6.700 1.00 93.44 124 SER A O 1
ATOM 948 N N . VAL A 1 125 ? -6.662 0.737 -6.359 1.00 91.94 125 VAL A N 1
ATOM 949 C CA . VAL A 1 125 ? -5.592 1.636 -6.820 1.00 91.94 125 VAL A CA 1
ATOM 950 C C . VAL A 1 125 ? -5.728 1.948 -8.318 1.00 91.94 125 VAL A C 1
ATOM 952 O O . VAL A 1 125 ? -6.232 1.119 -9.090 1.00 91.94 125 VAL A O 1
ATOM 955 N N . PRO A 1 126 ? -5.254 3.121 -8.783 1.00 89.94 126 PRO A N 1
ATOM 956 C CA . PRO A 1 126 ? -5.353 3.493 -10.188 1.00 89.94 126 PRO A CA 1
ATOM 957 C C . PRO A 1 126 ? -4.714 2.461 -11.125 1.00 89.94 126 PRO A C 1
ATOM 959 O O . PRO A 1 126 ? -3.611 1.966 -10.900 1.00 89.94 126 PRO A O 1
ATOM 962 N N . ALA A 1 127 ? -5.387 2.167 -12.241 1.00 83.88 127 ALA A N 1
ATOM 963 C CA . ALA A 1 127 ? -4.981 1.111 -13.175 1.00 83.88 127 ALA A CA 1
ATOM 964 C C . ALA A 1 127 ? -3.552 1.273 -13.724 1.00 83.88 127 ALA A C 1
ATOM 966 O O . ALA A 1 127 ? -2.885 0.288 -14.046 1.00 83.88 127 ALA A O 1
ATOM 967 N N . TRP A 1 128 ? -3.089 2.517 -13.850 1.00 83.06 128 TRP A N 1
ATOM 968 C CA . TRP A 1 128 ? -1.771 2.843 -14.380 1.00 83.06 128 TRP A CA 1
ATOM 969 C C . TRP A 1 128 ? -0.629 2.495 -13.416 1.00 83.06 128 TRP A C 1
ATOM 971 O O . TRP A 1 128 ? 0.497 2.318 -13.881 1.00 83.06 128 TRP A O 1
ATOM 981 N N . VAL A 1 129 ? -0.914 2.343 -12.117 1.00 82.00 129 VAL A N 1
ATOM 982 C CA . VAL A 1 129 ? 0.073 1.977 -11.090 1.00 82.00 129 VAL A CA 1
ATOM 983 C C . VAL A 1 129 ? 0.577 0.547 -11.310 1.00 82.00 129 VAL A C 1
ATOM 985 O O . VAL A 1 129 ? 1.761 0.277 -11.148 1.00 82.00 129 VAL A O 1
ATOM 988 N N . ASN A 1 130 ? -0.293 -0.369 -11.756 1.00 72.00 130 ASN A N 1
ATOM 989 C CA . ASN A 1 130 ? 0.024 -1.796 -11.879 1.00 72.00 130 ASN A CA 1
ATOM 990 C C . ASN A 1 130 ? -0.327 -2.369 -13.266 1.00 72.00 130 ASN A C 1
ATOM 992 O O . ASN A 1 130 ? -1.083 -3.337 -13.396 1.00 72.00 130 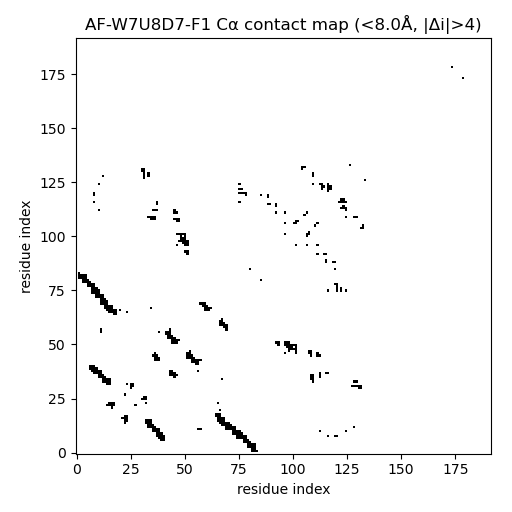ASN A O 1
ATOM 996 N N . ARG A 1 131 ? 0.222 -1.760 -14.328 1.00 67.12 131 ARG A N 1
ATOM 997 C CA . ARG A 1 131 ? -0.038 -2.157 -15.726 1.00 67.12 131 ARG A CA 1
ATOM 998 C C . ARG A 1 131 ? 0.227 -3.646 -16.045 1.00 67.12 131 ARG A C 1
ATOM 1000 O O . ARG A 1 131 ? -0.664 -4.250 -16.642 1.00 67.12 131 ARG A O 1
ATOM 1007 N N . PRO A 1 132 ? 1.346 -4.297 -15.659 1.00 55.59 132 PRO A N 1
ATOM 1008 C CA . PRO A 1 132 ? 1.592 -5.692 -16.054 1.00 55.59 132 PRO A CA 1
ATOM 1009 C C . PRO A 1 132 ? 0.695 -6.700 -15.324 1.00 55.59 132 PRO A C 1
ATOM 1011 O O . PRO A 1 132 ? 0.320 -7.711 -15.912 1.00 55.59 132 PRO A O 1
ATOM 1014 N N . ALA A 1 133 ? 0.301 -6.428 -14.077 1.00 51.09 133 ALA A N 1
ATOM 1015 C CA . ALA A 1 133 ? -0.587 -7.318 -13.332 1.00 51.09 133 ALA A CA 1
ATOM 1016 C C . ALA A 1 133 ? -2.001 -7.351 -13.932 1.00 51.09 133 ALA A C 1
ATOM 1018 O O . ALA A 1 133 ? -2.675 -8.377 -13.891 1.00 51.09 133 ALA A O 1
ATOM 1019 N N . ARG A 1 134 ? -2.437 -6.241 -14.547 1.00 50.25 134 ARG A N 1
ATOM 1020 C CA . ARG A 1 134 ? -3.740 -6.139 -15.217 1.00 50.25 134 ARG A CA 1
ATOM 1021 C C . ARG A 1 134 ? -3.734 -6.619 -16.665 1.00 50.25 134 ARG A C 1
ATOM 1023 O O . ARG A 1 134 ? -4.778 -7.043 -17.142 1.00 50.25 134 ARG A O 1
ATOM 1030 N N . ILE A 1 135 ? -2.596 -6.655 -17.361 1.00 48.41 135 ILE A N 1
ATOM 1031 C CA . ILE A 1 135 ? -2.531 -7.267 -18.706 1.00 48.41 135 ILE A CA 1
ATOM 1032 C C . ILE A 1 135 ? -2.856 -8.778 -18.651 1.00 48.41 135 ILE A C 1
ATOM 1034 O O . ILE A 1 135 ? -3.373 -9.329 -19.618 1.00 48.41 135 ILE A O 1
ATOM 1038 N N . GLY A 1 136 ? -2.692 -9.429 -17.491 1.00 41.53 136 GLY A N 1
ATOM 1039 C CA . GLY A 1 136 ? -3.208 -10.781 -17.237 1.00 41.53 136 GLY A CA 1
ATOM 1040 C C . GLY A 1 136 ? -4.717 -10.876 -16.949 1.00 41.53 136 GLY A C 1
ATOM 1041 O O . GLY A 1 136 ? -5.258 -11.975 -17.008 1.00 41.53 136 GLY A O 1
ATOM 1042 N N . SER A 1 137 ? -5.406 -9.763 -16.653 1.00 46.28 137 SER A N 1
ATOM 1043 C CA . SER A 1 137 ? -6.849 -9.731 -16.342 1.00 46.28 137 SER A CA 1
ATOM 1044 C C . SER A 1 137 ? -7.724 -9.094 -17.431 1.00 46.28 137 SER A C 1
ATOM 1046 O O . SER A 1 137 ? -8.934 -9.313 -17.446 1.00 46.28 137 SER A O 1
ATOM 1048 N N . ILE A 1 138 ? -7.139 -8.361 -18.388 1.00 36.28 138 ILE A N 1
ATOM 1049 C CA . ILE A 1 138 ? -7.881 -7.709 -19.486 1.00 36.28 138 ILE A CA 1
ATOM 1050 C C . ILE A 1 138 ? -8.295 -8.707 -20.594 1.00 36.28 138 ILE A C 1
ATOM 1052 O O . ILE A 1 138 ? -9.195 -8.410 -21.373 1.00 36.28 138 ILE A O 1
ATOM 1056 N N . PHE A 1 139 ? -7.784 -9.945 -20.595 1.00 34.59 139 PHE A N 1
ATOM 1057 C CA . PHE A 1 139 ? -8.356 -11.036 -21.407 1.00 34.59 139 PHE A CA 1
ATOM 1058 C C . PHE A 1 139 ? -9.685 -11.611 -20.860 1.00 34.59 139 PHE A C 1
ATOM 1060 O O . PHE A 1 139 ? -10.180 -12.596 -21.402 1.00 34.59 139 PHE A O 1
ATOM 1067 N N . SER A 1 140 ? -10.299 -10.991 -19.842 1.00 36.91 140 SER A N 1
ATOM 1068 C CA . SER A 1 140 ? -11.624 -11.381 -19.320 1.00 36.91 140 SER A CA 1
ATOM 1069 C C . SER A 1 140 ? -12.771 -10.414 -19.651 1.00 36.91 140 SER A C 1
ATOM 1071 O O . SER A 1 140 ? -13.853 -10.547 -19.083 1.00 36.91 140 SER A O 1
ATOM 1073 N N . PHE A 1 141 ? -12.605 -9.472 -20.586 1.00 31.41 141 PHE A N 1
ATOM 1074 C CA . PHE A 1 141 ? -13.735 -8.686 -21.105 1.00 31.41 141 PHE A CA 1
ATOM 1075 C C . PHE A 1 141 ? -14.231 -9.241 -22.442 1.00 31.41 141 PHE A C 1
ATOM 1077 O O . PHE A 1 141 ? -13.808 -8.821 -23.514 1.00 31.41 141 PHE A O 1
ATOM 1084 N N . GLY A 1 142 ? -15.161 -10.194 -22.358 1.00 30.94 142 GLY A N 1
ATOM 1085 C CA . GLY A 1 142 ? -15.905 -10.691 -23.511 1.00 30.94 142 GLY A CA 1
ATOM 1086 C C . GLY A 1 142 ? -16.774 -11.904 -23.193 1.00 30.94 142 GLY A C 1
ATOM 1087 O O . GLY A 1 142 ? -16.331 -13.033 -23.346 1.00 30.94 142 GLY A O 1
ATOM 1088 N N . GLY A 1 143 ? -18.035 -11.661 -22.826 1.00 28.42 143 GLY A N 1
ATOM 1089 C CA . GLY A 1 143 ? -19.114 -12.624 -23.055 1.00 28.42 143 GLY A CA 1
ATOM 1090 C C . GLY A 1 143 ? -19.430 -13.593 -21.915 1.00 28.42 143 GLY A C 1
ATOM 1091 O O . GLY A 1 143 ? -18.749 -14.581 -21.675 1.00 28.42 143 GLY A O 1
ATOM 1092 N N . ASN A 1 144 ? -20.579 -13.352 -21.292 1.00 42.03 144 ASN A N 1
ATOM 1093 C CA . ASN A 1 144 ? -21.383 -14.350 -20.600 1.00 42.03 144 ASN A CA 1
ATOM 1094 C C . ASN A 1 144 ? -21.599 -15.591 -21.497 1.00 42.03 144 ASN A C 1
ATOM 1096 O O . ASN A 1 144 ? -22.350 -15.493 -22.467 1.00 42.03 144 ASN A O 1
ATOM 1100 N N . LYS A 1 145 ? -20.926 -16.712 -21.190 1.00 37.69 145 LYS A N 1
ATOM 1101 C CA . LYS A 1 145 ? -21.307 -18.134 -21.382 1.00 37.69 145 LYS A CA 1
ATOM 1102 C C . LYS A 1 145 ? -20.087 -19.016 -21.050 1.00 37.69 145 LYS A C 1
ATOM 1104 O O . LYS A 1 145 ? -18.958 -18.602 -21.257 1.00 37.69 145 LYS A O 1
ATOM 1109 N N . ASP A 1 146 ? -20.329 -20.218 -20.524 1.00 43.78 146 ASP A N 1
ATOM 1110 C CA . ASP A 1 146 ? -19.347 -21.289 -20.237 1.00 43.78 146 ASP A CA 1
ATOM 1111 C C . ASP A 1 146 ? -18.852 -21.447 -18.779 1.00 43.78 146 ASP A C 1
ATOM 1113 O O . ASP A 1 146 ? -17.682 -21.732 -18.527 1.00 43.78 146 ASP A O 1
ATOM 1117 N N . LYS A 1 147 ? -19.776 -21.502 -17.805 1.00 39.00 147 LYS A N 1
ATOM 1118 C CA . LYS A 1 147 ? -19.537 -22.182 -16.504 1.00 39.00 147 LYS A CA 1
ATOM 1119 C C . LYS A 1 147 ? -19.291 -23.709 -16.618 1.00 39.00 147 LYS A C 1
ATOM 1121 O O . LYS A 1 147 ? -19.191 -24.396 -15.606 1.00 39.00 147 LYS A O 1
ATOM 1126 N N . ALA A 1 148 ? -19.176 -24.266 -17.826 1.00 45.34 148 ALA A N 1
ATOM 1127 C CA . ALA A 1 148 ? -19.011 -25.705 -18.061 1.00 45.34 148 ALA A CA 1
ATOM 1128 C C . ALA A 1 148 ? -17.547 -26.154 -18.273 1.00 45.34 148 ALA A C 1
ATOM 1130 O O . ALA A 1 148 ? -17.236 -27.337 -18.127 1.00 45.34 148 ALA A O 1
ATOM 1131 N N . LYS A 1 149 ? -16.615 -25.241 -18.590 1.00 42.88 149 LYS A N 1
ATOM 1132 C CA . LYS A 1 149 ? -15.234 -25.621 -18.959 1.00 42.88 149 LYS A CA 1
ATOM 1133 C C . LYS A 1 149 ? -14.251 -25.687 -17.786 1.00 42.88 149 LYS A C 1
ATOM 1135 O O . LYS A 1 149 ? -13.270 -26.425 -17.870 1.00 42.88 149 LYS A O 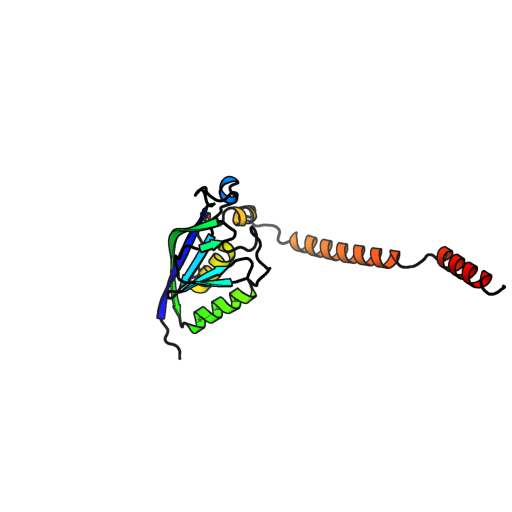1
ATOM 1140 N N . GLU A 1 150 ? -14.531 -25.006 -16.676 1.00 43.59 150 GLU A N 1
ATOM 1141 C CA . GLU A 1 150 ? -13.646 -25.002 -15.500 1.00 43.59 150 GLU A CA 1
ATOM 1142 C C . GLU A 1 150 ? -13.702 -26.322 -14.713 1.00 43.59 150 GLU A C 1
ATOM 1144 O O . GLU A 1 150 ? -12.662 -26.837 -14.306 1.00 43.59 150 GLU A O 1
ATOM 1149 N N . LYS A 1 151 ? -14.875 -26.970 -14.635 1.00 40.19 151 LYS A N 1
ATOM 1150 C CA . LYS A 1 151 ? -15.009 -28.307 -14.019 1.00 40.19 151 LYS A CA 1
ATOM 1151 C C . LYS A 1 151 ? -14.165 -29.369 -14.737 1.00 40.19 151 LYS A C 1
ATOM 1153 O O . LYS A 1 151 ? -13.486 -30.166 -14.096 1.00 40.19 151 LYS A O 1
ATOM 1158 N N . THR A 1 152 ? -14.115 -29.309 -16.069 1.00 45.66 152 THR A N 1
ATOM 1159 C CA . THR A 1 152 ? -13.407 -30.305 -16.891 1.00 45.66 152 THR A CA 1
ATOM 1160 C C . THR A 1 152 ? -11.879 -30.179 -16.784 1.00 45.66 152 THR A C 1
ATOM 1162 O O . THR A 1 152 ? -11.161 -31.171 -16.928 1.00 45.66 152 THR A O 1
ATOM 1165 N N . ARG A 1 153 ? -11.343 -28.974 -16.531 1.00 49.69 153 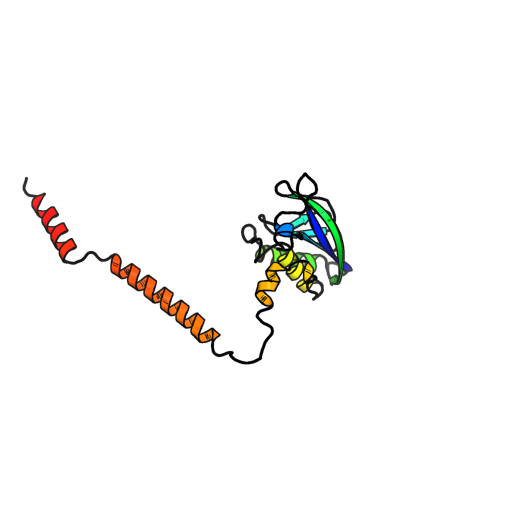ARG A N 1
ATOM 1166 C CA . ARG A 1 153 ? -9.887 -28.754 -16.452 1.00 49.69 153 ARG A CA 1
ATOM 1167 C C . ARG A 1 153 ? -9.326 -29.161 -15.090 1.00 49.69 153 ARG A C 1
ATOM 1169 O O . ARG A 1 153 ? -8.263 -29.777 -15.046 1.00 49.69 153 ARG A O 1
ATOM 1176 N N . THR A 1 154 ? -10.061 -28.912 -14.009 1.00 48.72 154 THR A N 1
ATOM 1177 C CA . THR A 1 154 ? -9.651 -29.295 -12.650 1.00 48.72 154 THR A CA 1
ATOM 1178 C C . THR A 1 154 ? -9.727 -30.814 -12.441 1.00 48.72 154 THR A C 1
ATOM 1180 O O . THR A 1 154 ? -8.819 -31.396 -11.846 1.00 48.72 154 THR A O 1
ATOM 1183 N N . GLU A 1 155 ? -10.713 -31.496 -13.039 1.00 52.78 155 GLU A N 1
ATOM 1184 C CA . GLU A 1 155 ? -10.773 -32.968 -13.048 1.00 52.78 155 GLU A CA 1
ATOM 1185 C C . GLU A 1 155 ? -9.661 -33.601 -13.901 1.00 52.78 155 GLU A C 1
ATOM 1187 O O . GLU A 1 155 ? -9.018 -34.555 -13.462 1.00 52.78 155 GLU A O 1
ATOM 1192 N N . LYS A 1 156 ? -9.353 -33.044 -15.084 1.00 49.19 156 LYS A N 1
ATOM 1193 C CA . LYS A 1 156 ? -8.263 -33.556 -15.937 1.00 49.19 156 LYS A CA 1
ATOM 1194 C C . LYS A 1 156 ? -6.874 -33.361 -15.324 1.00 49.19 156 LYS A C 1
ATOM 1196 O O . LYS A 1 156 ? -6.016 -34.224 -15.506 1.00 49.19 156 LYS A O 1
ATOM 1201 N N . VAL A 1 157 ? -6.641 -32.270 -14.590 1.00 56.34 157 VAL A N 1
ATOM 1202 C CA . VAL A 1 157 ? -5.370 -32.053 -13.875 1.00 56.34 157 VAL A CA 1
ATOM 1203 C C . VAL A 1 157 ? -5.238 -33.021 -12.695 1.00 56.34 157 VAL A C 1
ATOM 1205 O O . VAL A 1 157 ? -4.175 -33.615 -12.545 1.00 56.34 157 VAL A O 1
ATOM 1208 N N . SER A 1 158 ? -6.314 -33.255 -11.933 1.00 55.09 158 SER A N 1
ATOM 1209 C CA . SER A 1 158 ? -6.358 -34.245 -10.839 1.00 55.09 158 SER A CA 1
ATOM 1210 C C . SER A 1 158 ? -6.136 -35.686 -11.329 1.00 55.09 158 SER A C 1
ATOM 1212 O O . SER A 1 158 ? -5.367 -36.449 -10.739 1.00 55.09 158 SER A O 1
ATOM 1214 N N . ALA A 1 159 ? -6.736 -36.060 -12.463 1.00 56.47 159 ALA A N 1
ATOM 1215 C CA . ALA A 1 159 ? -6.538 -37.379 -13.062 1.00 56.47 159 ALA A CA 1
ATOM 1216 C C . ALA A 1 159 ? -5.100 -37.581 -13.577 1.00 56.47 159 ALA A C 1
ATOM 1218 O O . ALA A 1 159 ? -4.539 -38.669 -13.423 1.00 56.47 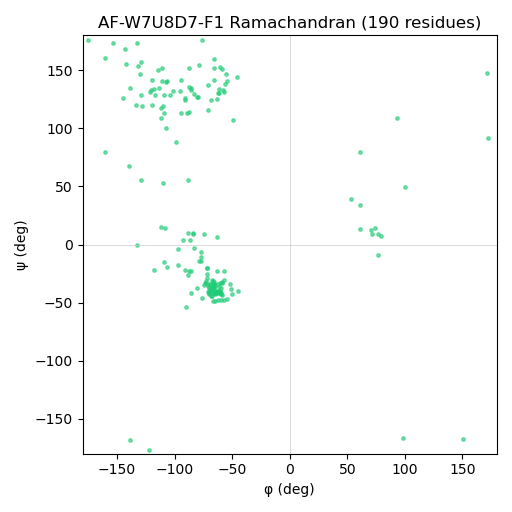159 ALA A O 1
ATOM 1219 N N . ARG A 1 160 ? -4.474 -36.535 -14.138 1.00 59.09 160 ARG A N 1
ATOM 1220 C CA . ARG A 1 160 ? -3.100 -36.604 -14.656 1.00 59.09 160 ARG A CA 1
ATOM 1221 C C . ARG A 1 160 ? -2.060 -36.724 -13.540 1.00 59.09 160 ARG A C 1
ATOM 1223 O O . ARG A 1 160 ? -1.189 -37.584 -13.638 1.00 59.09 160 ARG A O 1
ATOM 1230 N N . THR A 1 161 ? -2.201 -35.975 -12.443 1.00 55.81 161 THR A N 1
ATOM 1231 C CA . THR A 1 161 ? -1.316 -36.129 -11.271 1.00 55.81 161 THR A CA 1
ATOM 1232 C C . THR A 1 161 ? -1.486 -37.484 -10.587 1.00 55.81 161 THR A C 1
ATOM 1234 O O . THR A 1 161 ? -0.506 -38.060 -10.111 1.00 55.81 161 THR A O 1
ATOM 1237 N N . LYS A 1 162 ? -2.699 -38.053 -10.569 1.00 60.12 162 LYS A N 1
ATOM 1238 C CA . LYS A 1 162 ? -2.927 -39.394 -10.007 1.00 60.12 162 LYS A CA 1
ATOM 1239 C C . LYS A 1 162 ? -2.315 -40.504 -10.877 1.00 60.12 162 LYS A C 1
ATOM 1241 O O . LYS A 1 162 ? -1.753 -41.454 -10.332 1.00 60.12 162 LYS A O 1
ATOM 1246 N N . ALA A 1 163 ? -2.356 -40.365 -12.206 1.00 59.47 163 ALA A N 1
ATOM 1247 C CA . ALA A 1 163 ? -1.740 -41.310 -13.143 1.00 59.47 163 ALA A CA 1
ATOM 1248 C C . ALA A 1 163 ? -0.200 -41.246 -13.138 1.00 59.47 163 ALA A C 1
ATOM 1250 O O . ALA A 1 163 ? 0.454 -42.291 -13.122 1.00 59.47 163 ALA A O 1
ATOM 1251 N N . GLU A 1 164 ? 0.389 -40.047 -13.078 1.00 57.84 164 GLU A N 1
ATOM 1252 C CA . GLU A 1 164 ? 1.849 -39.867 -13.010 1.00 57.84 164 GLU A CA 1
ATOM 1253 C C . GLU A 1 164 ? 2.432 -40.429 -11.700 1.00 57.84 164 GLU A C 1
ATOM 1255 O O . GLU A 1 164 ? 3.440 -41.141 -11.725 1.00 57.84 164 GLU A O 1
ATOM 1260 N N . ASN A 1 165 ? 1.746 -40.242 -10.566 1.00 57.25 165 ASN A N 1
ATOM 1261 C CA . ASN A 1 165 ? 2.163 -40.830 -9.287 1.00 57.25 165 ASN A CA 1
ATOM 1262 C C . ASN A 1 165 ? 2.010 -42.364 -9.241 1.00 57.25 165 ASN A C 1
ATOM 1264 O O . ASN A 1 165 ? 2.839 -43.046 -8.634 1.00 57.25 165 ASN A O 1
ATOM 1268 N N . ALA A 1 166 ? 1.001 -42.939 -9.906 1.00 59.91 166 ALA A N 1
ATOM 1269 C CA . ALA A 1 166 ? 0.854 -44.394 -10.012 1.00 59.91 166 ALA A CA 1
ATOM 1270 C C . ALA A 1 166 ? 1.939 -45.028 -10.908 1.00 59.91 166 ALA A C 1
ATOM 1272 O O . ALA A 1 166 ? 2.492 -46.078 -10.568 1.00 59.91 166 ALA A O 1
ATOM 1273 N N . ALA A 1 167 ? 2.303 -44.369 -12.013 1.00 58.62 167 ALA A N 1
ATOM 1274 C CA . ALA A 1 167 ? 3.370 -44.817 -12.908 1.00 58.62 167 ALA A CA 1
ATOM 1275 C C . ALA A 1 167 ? 4.761 -44.748 -12.246 1.00 58.62 167 ALA A C 1
ATOM 1277 O O . ALA A 1 167 ? 5.577 -45.656 -12.424 1.00 58.62 167 ALA A O 1
ATOM 1278 N N . ALA A 1 168 ? 5.015 -43.727 -11.419 1.00 58.28 168 ALA A N 1
ATOM 1279 C CA . ALA A 1 168 ? 6.242 -43.625 -10.629 1.00 58.28 168 ALA A CA 1
ATOM 1280 C C . ALA A 1 168 ? 6.356 -44.733 -9.563 1.00 58.28 168 ALA A C 1
ATOM 1282 O O . ALA A 1 168 ? 7.457 -45.209 -9.283 1.00 58.28 168 ALA A O 1
ATOM 1283 N N . LYS A 1 169 ? 5.226 -45.200 -9.011 1.00 55.53 169 LYS A N 1
ATOM 1284 C CA . LYS A 1 169 ? 5.202 -46.296 -8.028 1.00 55.53 169 LYS A CA 1
ATOM 1285 C C . LYS A 1 169 ? 5.489 -47.664 -8.666 1.00 55.53 169 LYS A C 1
ATOM 1287 O O . LYS A 1 169 ? 6.175 -48.474 -8.053 1.00 55.53 169 LYS A O 1
ATOM 1292 N N . LYS A 1 170 ? 5.072 -47.884 -9.921 1.00 54.06 170 LYS A N 1
ATOM 1293 C CA . LYS A 1 170 ? 5.358 -49.116 -10.689 1.00 54.06 170 LYS A CA 1
ATOM 1294 C C . LYS A 1 170 ? 6.820 -49.254 -11.140 1.00 54.06 170 LYS A C 1
ATOM 1296 O O . LYS A 1 170 ? 7.292 -50.369 -11.314 1.00 54.06 170 LYS A O 1
ATOM 1301 N N . LYS A 1 171 ? 7.563 -48.150 -11.300 1.00 54.62 171 LYS A N 1
ATOM 1302 C CA . LYS A 1 171 ? 8.994 -48.179 -11.679 1.00 54.62 171 LYS A CA 1
ATOM 1303 C C . LYS A 1 171 ? 9.956 -48.542 -10.534 1.00 54.62 171 LYS A C 1
ATOM 1305 O O . LYS A 1 171 ? 11.143 -48.706 -10.794 1.00 54.62 171 LYS A O 1
ATOM 1310 N N . LYS A 1 172 ? 9.477 -48.665 -9.288 1.00 53.44 172 LYS A N 1
ATOM 1311 C CA . LYS A 1 172 ? 10.297 -49.070 -8.127 1.00 53.44 172 LYS A CA 1
ATOM 1312 C C . LYS A 1 172 ? 10.213 -50.563 -7.782 1.00 53.44 172 LYS A C 1
ATOM 1314 O O . LYS A 1 172 ? 10.937 -51.006 -6.895 1.00 53.44 172 LYS A O 1
ATOM 1319 N N . GLU A 1 173 ? 9.384 -51.350 -8.467 1.00 57.34 173 GLU A N 1
ATOM 1320 C CA . GLU A 1 173 ? 9.379 -52.806 -8.303 1.00 57.34 173 GLU A CA 1
ATOM 1321 C C . GLU A 1 173 ? 10.410 -53.446 -9.243 1.00 57.34 173 GLU A C 1
ATOM 1323 O O . GLU A 1 173 ? 10.276 -53.386 -10.464 1.00 57.34 173 GLU A O 1
ATOM 1328 N N . LEU A 1 174 ? 11.456 -54.055 -8.672 1.00 60.06 174 LEU A N 1
ATOM 1329 C CA . LEU A 1 174 ? 12.417 -54.871 -9.423 1.00 60.06 174 LEU A CA 1
ATOM 1330 C C . LEU A 1 174 ? 11.678 -56.012 -10.137 1.00 60.06 174 LEU A C 1
ATOM 1332 O O . LEU A 1 174 ? 10.883 -56.726 -9.516 1.00 60.06 174 LEU A O 1
ATOM 1336 N N . THR A 1 175 ? 11.979 -56.212 -11.420 1.00 71.81 175 THR A N 1
ATOM 1337 C CA . THR A 1 175 ? 11.406 -57.316 -12.206 1.00 71.81 175 THR A CA 1
ATOM 1338 C C . THR A 1 175 ? 11.780 -58.672 -11.600 1.00 71.81 175 THR A C 1
ATOM 1340 O O . THR A 1 175 ? 12.812 -58.814 -10.941 1.00 71.81 175 THR A O 1
ATOM 1343 N N . GLN A 1 176 ? 10.948 -59.693 -11.817 1.00 66.31 176 GLN A N 1
ATOM 1344 C CA . GLN A 1 176 ? 11.194 -61.032 -11.273 1.00 66.31 176 GLN A CA 1
ATOM 1345 C C . GLN A 1 176 ? 12.540 -61.613 -11.753 1.00 66.31 176 GLN A C 1
ATOM 1347 O O . GLN A 1 176 ? 13.221 -62.283 -10.981 1.00 66.31 176 GLN A O 1
ATOM 1352 N N . ASP A 1 177 ? 12.978 -61.268 -12.970 1.00 65.25 177 ASP A N 1
ATOM 1353 C CA . ASP A 1 177 ? 14.304 -61.628 -13.490 1.00 65.25 177 ASP A CA 1
ATOM 1354 C C . ASP A 1 177 ? 15.437 -60.958 -12.693 1.00 65.25 177 ASP A C 1
ATOM 1356 O O . ASP A 1 177 ? 16.402 -61.610 -12.298 1.00 65.25 177 ASP A O 1
ATOM 1360 N N . GLN A 1 178 ? 15.284 -59.675 -12.344 1.00 70.00 178 GLN A N 1
ATOM 1361 C CA . GLN A 1 178 ? 16.242 -58.968 -11.487 1.00 70.00 178 GLN A CA 1
ATOM 1362 C C . GLN A 1 178 ? 16.283 -59.538 -10.063 1.00 70.00 178 GLN A C 1
ATOM 1364 O O . GLN A 1 178 ? 17.364 -59.645 -9.485 1.00 70.00 178 GLN A O 1
ATOM 1369 N N . LYS A 1 179 ? 15.138 -59.963 -9.509 1.00 73.12 179 LYS A N 1
ATOM 1370 C CA . LYS A 1 179 ? 15.079 -60.651 -8.206 1.00 73.12 179 LYS A CA 1
ATOM 1371 C C . LYS A 1 179 ? 15.782 -62.012 -8.250 1.00 73.12 179 LYS A C 1
ATOM 1373 O O . LYS A 1 179 ? 16.532 -62.336 -7.330 1.00 73.12 179 LYS A O 1
ATOM 1378 N N . ASN A 1 180 ? 15.599 -62.776 -9.327 1.00 71.31 180 ASN A N 1
ATOM 1379 C CA . ASN A 1 180 ? 16.230 -64.085 -9.504 1.00 71.31 180 ASN A CA 1
ATOM 1380 C C . ASN A 1 180 ? 17.754 -63.974 -9.687 1.00 71.31 180 ASN A C 1
ATOM 1382 O O . ASN A 1 180 ? 18.494 -64.750 -9.082 1.00 71.31 180 ASN A O 1
ATOM 1386 N N . ARG A 1 181 ? 18.240 -62.972 -10.436 1.00 73.62 181 ARG A N 1
ATOM 1387 C CA . ARG A 1 181 ? 19.683 -62.688 -10.557 1.00 73.62 181 ARG A CA 1
ATOM 1388 C C . ARG A 1 181 ? 20.305 -62.272 -9.223 1.00 73.62 181 ARG A C 1
ATOM 1390 O O . ARG A 1 181 ? 21.377 -62.765 -8.883 1.00 73.62 181 ARG A O 1
ATOM 1397 N N . LEU A 1 182 ? 19.619 -61.439 -8.431 1.00 70.69 182 LEU A N 1
ATOM 1398 C CA . LEU A 1 182 ? 20.083 -61.077 -7.083 1.00 70.69 182 LEU A CA 1
ATOM 1399 C C . LEU A 1 182 ? 20.175 -62.303 -6.157 1.00 70.69 182 LEU A C 1
ATOM 1401 O O . LEU A 1 182 ? 21.118 -62.427 -5.378 1.00 70.69 182 LEU A O 1
ATOM 1405 N N . ALA A 1 183 ? 19.208 -63.221 -6.248 1.00 71.81 183 ALA A N 1
ATOM 1406 C CA . ALA A 1 183 ? 19.198 -64.446 -5.453 1.00 71.81 183 ALA A CA 1
ATOM 1407 C C . ALA A 1 183 ? 20.303 -65.433 -5.869 1.00 71.81 183 ALA A C 1
ATOM 1409 O O . ALA A 1 183 ? 20.849 -66.120 -5.008 1.00 71.81 183 ALA A O 1
ATOM 1410 N N . ALA A 1 184 ? 20.656 -65.488 -7.158 1.00 69.00 184 ALA A N 1
ATOM 1411 C CA . ALA A 1 184 ? 21.746 -66.321 -7.664 1.00 69.00 184 ALA A CA 1
ATOM 1412 C C . ALA A 1 184 ? 23.121 -65.835 -7.173 1.00 69.00 184 ALA A C 1
ATOM 1414 O O . ALA A 1 184 ? 23.902 -66.643 -6.676 1.00 69.00 184 ALA A O 1
ATOM 1415 N N . ILE A 1 185 ? 23.372 -64.518 -7.204 1.00 68.12 185 ILE A N 1
ATOM 1416 C CA . ILE A 1 185 ? 24.620 -63.911 -6.696 1.00 68.12 185 ILE A CA 1
ATOM 1417 C C . ILE A 1 185 ? 24.816 -64.214 -5.201 1.00 68.12 185 ILE A C 1
ATOM 1419 O O . ILE A 1 185 ? 25.926 -64.495 -4.757 1.00 68.12 185 ILE A O 1
ATOM 1423 N N . ARG A 1 186 ? 23.730 -64.217 -4.418 1.00 68.00 186 ARG A N 1
ATOM 1424 C CA . ARG A 1 186 ? 23.782 -64.491 -2.974 1.00 68.00 186 ARG A CA 1
ATOM 1425 C C . ARG A 1 186 ? 24.062 -65.963 -2.632 1.00 68.00 186 ARG A C 1
ATOM 1427 O O . ARG A 1 186 ? 24.479 -66.244 -1.514 1.00 68.00 186 ARG A O 1
ATOM 1434 N N . ARG A 1 187 ? 23.835 -66.899 -3.564 1.00 61.62 187 ARG A N 1
ATOM 1435 C CA . ARG A 1 187 ? 24.115 -68.338 -3.375 1.00 61.62 187 ARG A CA 1
ATOM 1436 C C . ARG A 1 187 ? 25.540 -68.722 -3.768 1.00 61.62 187 ARG A C 1
ATOM 1438 O O . ARG A 1 187 ? 26.076 -69.670 -3.213 1.00 61.62 187 ARG A O 1
ATOM 1445 N N . THR A 1 188 ? 26.170 -67.983 -4.678 1.00 59.44 188 THR A N 1
ATOM 1446 C CA . THR A 1 188 ? 27.570 -68.215 -5.073 1.00 59.44 188 THR A CA 1
ATOM 1447 C C . THR A 1 188 ? 28.580 -67.654 -4.069 1.00 59.44 188 THR A C 1
ATOM 1449 O O . THR A 1 188 ? 29.748 -68.014 -4.118 1.00 59.44 188 THR A O 1
ATOM 1452 N N . SER A 1 189 ? 28.146 -66.800 -3.137 1.00 57.25 189 SER A N 1
ATOM 1453 C CA . SER A 1 189 ? 28.981 -66.242 -2.063 1.00 57.25 189 SER A CA 1
ATOM 1454 C C . SER A 1 189 ? 28.946 -67.045 -0.752 1.00 57.25 189 SER A C 1
ATOM 1456 O O . SER A 1 189 ? 29.516 -66.598 0.235 1.00 57.25 189 SER A O 1
ATOM 1458 N N . SER A 1 190 ? 28.248 -68.187 -0.705 1.00 56.25 190 SER A N 1
ATOM 1459 C CA . SER A 1 190 ? 28.179 -69.077 0.472 1.00 56.25 190 SER A CA 1
ATOM 1460 C C . SER A 1 190 ? 28.885 -70.423 0.261 1.00 56.25 190 SER A C 1
ATOM 1462 O O . SER A 1 190 ? 28.658 -71.362 1.018 1.00 56.25 190 SER A O 1
ATOM 1464 N N . SER A 1 191 ? 29.714 -70.529 -0.778 1.00 55.44 191 SER A N 1
ATOM 1465 C CA . SER A 1 191 ? 30.564 -71.689 -1.052 1.00 55.44 191 SER A CA 1
ATOM 1466 C C . SER A 1 191 ? 31.940 -71.219 -1.530 1.00 55.44 191 SER A C 1
ATOM 1468 O O . SER A 1 191 ? 32.256 -71.357 -2.710 1.00 55.44 191 SER A O 1
ATOM 1470 N N . SER A 1 192 ? 32.674 -70.591 -0.608 1.00 46.75 192 SER A N 1
ATOM 1471 C CA . SER A 1 192 ? 34.139 -70.470 -0.517 1.00 46.75 192 SER A CA 1
ATOM 1472 C C . SER A 1 192 ? 34.486 -69.989 0.887 1.00 46.75 192 SER A C 1
ATOM 1474 O O . SER A 1 192 ? 33.802 -69.047 1.347 1.00 46.75 192 SER A O 1
#

Sequence (192 aa):
MAASSRRDVILNVYELTDEQGTGSWMRRVGLGAWHTGVEVGGVEYTFAQNGVFFHVPKTPLVASGQVVSLKESIVMGEHVGSANEVHGIINKLREEFAAGAYHVTRKNCNHYSDALCQRLVGASVPAWVNRPARIGSIFSFGGNKDKAKEKTRTEKVSARTKAENAAAKKKKELTQDQKNRLAAIRRTSSSS

Mean predicted aligned error: 15.43 Å

InterPro domains:
  IPR008580 PPPDE peptidase domain [PF05903] (8-142)
  IPR008580 PPPDE peptidase domain [PS51858] (7-137)
  IPR008580 PPPDE peptidase domain [PTHR12378] (7-173)
  IPR008580 PPPDE peptidase domain [SM01179] (7-152)
  IPR042266 PPPDE peptidase domain superfamily [G3DSA:3.90.1720.30] (2-169)

Secondary structure (DSSP, 8-state):
-PPEEEEEEEEEEEEEE-TTS-B-HHHHTTS--EEEEEEETTEEEEEETTEEEEE-TT--EEETTEEEEEEEEEEEEEEEEEHHHHHHHHHHHHHHT-TT--BTTTBSHHHHHHHHHHHHHS-PPPTTTTHHHHHTTGGG-S-S--TTHHHHHHHHHHHHHHHHHHHHHHTTS--HHHHHHHHHHHHHTS--

Nearest PDB structures (foldseek):
  3ebq-assembly1_A  TM=7.944E-01  e=4.670E-07  Homo sapiens
  2wp7-assembly1_A-2  TM=7.625E-01  e=6.206E-07  Mus musculus

Foldseek 3Di:
DFDKDKKWKKKWKWFWAAPVRHGDVCVVVVQQRIAIWIDIPQKTWWADQQFIDIDGPQDWDQDPRIIIHTDDMGGLDMATGGPVVLVVQVVVLRVVGDHRPDDPQARGRQVSSQSSSCVRPNGGDDCSNGVRNCVVVVVPPDDPDDPPVVVVVVVVVVVVVVVVVVVVVVVPDDDPVRVVVVVVVVVVVVPD

Solvent-accessible surface area (backbone atoms only — not comparable to full-atom 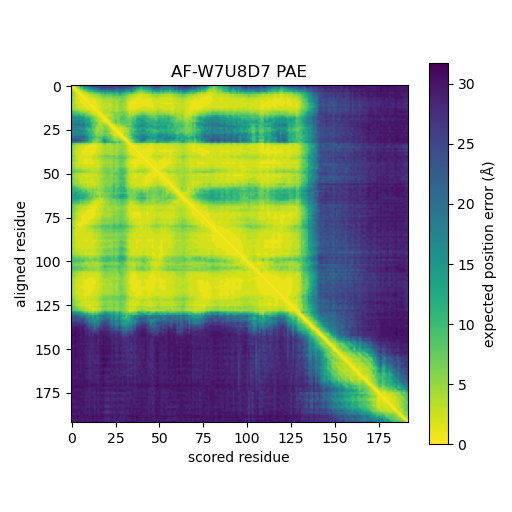values): 10890 Å² total; per-residue (Å²): 129,77,69,67,46,77,32,58,32,29,42,39,36,22,41,39,18,36,88,85,67,46,68,32,68,48,43,78,73,66,47,38,51,50,46,36,28,36,31,46,82,82,39,18,39,37,45,47,60,84,12,57,51,72,46,70,58,88,59,72,44,78,56,98,76,22,44,35,40,75,71,51,74,43,82,64,42,64,32,77,44,29,68,67,54,57,50,51,55,52,52,56,45,36,67,75,42,30,56,74,61,51,32,92,68,84,37,35,21,52,56,48,37,25,57,48,36,35,72,58,51,69,34,74,63,64,70,77,54,45,43,53,54,43,66,75,54,63,86,70,80,76,74,98,79,68,92,67,58,63,64,57,52,58,51,52,51,54,53,49,57,53,50,53,55,52,54,58,59,60,72,70,60,78,50,72,67,58,52,51,53,56,54,52,57,62,58,66,70,74,72,124

Radius of gyration: 27.12 Å; Cα contacts (8 Å, |Δi|>4): 276; chains: 1; bounding box: 56×83×47 Å

Organism: NCBI:txid72520

pLDDT: mean 76.3, std 19.26, range [28.42, 98.31]